Protein AF-A0A4U5MIZ9-F1 (afdb_monomer)

Organism: Steinernema carpocapsae (NCBI:txid34508)

Sequence (176 aa):
MPDPSFLSVGKETHLDVLKPKPFLSLSKTKNLNFSYFGELSLKVLSKKLKTNPVKDLVLDGNWPDQVQDILIPRLLSGSLSKLRFTSTISINYVEAAFTKWKDTEGVAEFELGGRQSHDFCHYVLECSRRCEIYQYLQDPLQNKDQKEMLFVKGDRKLKCSFFEDPANPRFSLLTL

pLDDT: mean 72.88, std 14.01, range [30.02, 93.62]

Radius of gyration: 17.08 Å; Cα contacts (8 Å, |Δi|>4): 289; chains: 1; bounding box: 32×42×48 Å

Solvent-accessible surface area (backbone atoms only — not comparable to full-atom values): 9649 Å² total; per-residue (Å²): 130,84,65,42,49,65,46,77,42,54,83,86,50,60,68,76,59,65,40,61,67,72,49,57,65,36,62,52,28,29,33,40,36,43,37,50,81,53,74,66,42,56,58,48,50,46,53,38,64,72,78,26,71,41,25,34,42,36,40,30,47,71,52,61,75,74,54,48,80,56,45,49,64,35,46,58,66,32,52,27,41,31,42,34,34,63,29,57,52,60,64,72,52,53,51,52,48,46,64,49,52,79,75,36,84,49,47,35,34,41,36,32,28,34,77,57,23,44,64,53,46,52,52,50,48,57,49,25,76,73,62,77,58,37,54,79,44,77,55,82,64,88,45,100,48,44,48,47,45,34,36,36,46,88,86,26,38,41,41,29,36,25,63,65,54,88,90,62,62,87,64,75,73,76,84,118

Nearest PDB structures (foldseek):
  4jjp-assembly1_A  TM=3.870E-01  e=1.012E-01  Clostridioides difficile 630
  8zfw-assembly1_B  TM=3.620E-01  e=1.946E+00  Narcissus aff. pseudonarcissus MK-2014
  8xdy-assembly1_B  TM=3.607E-01  e=5.896E+00  Lycoris longituba
  8xdy-assembly1_A  TM=3.371E-01  e=5.896E+00  Lycoris longituba

Foldseek 3Di:
DDLDCADEDDPPHPCVCLPLPNVLPSANHQAYEAEDPDPSSLVSLLSNLVRHLHAAYEYEDEDALVNLVRVQVCLQVLSHQYYEYAEDYDLVSVVVSVVSNLVHPHHQEYEYHYASLVVNVVVVVVVCVVPVAWDWDFDCPPDPFKGWIWTDHPNHIYIGIYGDDPVCVVPVPPPD

Mean predicted aligned error: 9.79 Å

Structure (mmCIF, N/CA/C/O backbone):
data_AF-A0A4U5MIZ9-F1
#
_entry.id   AF-A0A4U5MIZ9-F1
#
loop_
_atom_site.group_PDB
_atom_site.id
_atom_site.type_symbol
_atom_site.label_atom_id
_atom_site.label_alt_id
_atom_site.label_comp_id
_atom_site.label_asym_id
_atom_site.label_entity_id
_atom_site.label_seq_id
_atom_site.pdbx_PDB_ins_code
_atom_site.Cartn_x
_atom_site.Cartn_y
_atom_site.Cartn_z
_atom_site.occupancy
_atom_site.B_iso_or_equiv
_atom_site.auth_seq_id
_atom_site.auth_comp_id
_atom_site.auth_asym_id
_atom_site.auth_atom_id
_atom_site.pdbx_PDB_model_num
ATOM 1 N N . MET A 1 1 ? -0.132 22.150 13.856 1.00 61.88 1 MET A N 1
ATOM 2 C CA . MET A 1 1 ? -0.556 21.665 12.526 1.00 61.88 1 MET A CA 1
ATOM 3 C C . MET A 1 1 ? -1.956 21.089 12.684 1.00 61.88 1 MET A C 1
ATOM 5 O O . MET A 1 1 ? -2.137 20.334 13.636 1.00 61.88 1 MET A O 1
ATOM 9 N N . PRO A 1 2 ? -2.950 21.496 11.876 1.00 78.50 2 PRO A N 1
ATOM 10 C CA . PRO A 1 2 ? -4.276 20.873 11.909 1.00 78.50 2 PRO A CA 1
ATOM 11 C C . PRO A 1 2 ? -4.153 19.375 11.595 1.00 78.50 2 PRO A C 1
ATOM 13 O O . PRO A 1 2 ? -3.285 19.009 10.810 1.00 78.50 2 PRO A O 1
ATOM 16 N N . ASP A 1 3 ? -4.980 18.532 12.222 1.00 85.81 3 ASP A N 1
ATOM 17 C CA . ASP A 1 3 ? -5.003 17.073 12.024 1.00 85.81 3 ASP A CA 1
ATOM 18 C C . ASP A 1 3 ? -5.873 16.725 10.802 1.00 85.81 3 ASP A C 1
ATOM 20 O O . ASP A 1 3 ? -7.106 16.773 10.909 1.00 85.81 3 ASP A O 1
ATOM 24 N N . PRO A 1 4 ? -5.274 16.458 9.624 1.00 88.88 4 PRO A N 1
ATOM 25 C CA . PRO A 1 4 ? -6.013 16.402 8.379 1.00 88.88 4 PRO A CA 1
ATOM 26 C C . PRO A 1 4 ? -6.478 14.974 8.073 1.00 88.88 4 PRO A C 1
ATOM 28 O O . PRO A 1 4 ? -5.810 13.989 8.399 1.00 88.88 4 PRO A O 1
ATOM 31 N N . SER A 1 5 ? -7.612 14.860 7.379 1.00 90.81 5 SER A N 1
ATOM 32 C CA . SER A 1 5 ? -8.110 13.579 6.861 1.00 90.81 5 SER A CA 1
ATOM 33 C C . SER A 1 5 ? -7.281 13.051 5.687 1.00 90.81 5 SER A C 1
ATOM 35 O O . SER A 1 5 ? -7.140 11.835 5.546 1.00 90.81 5 SER A O 1
ATOM 37 N N . PHE A 1 6 ? -6.711 13.959 4.889 1.00 91.75 6 PHE A N 1
ATOM 38 C CA . PHE A 1 6 ? -5.790 13.684 3.790 1.00 91.75 6 PHE A CA 1
ATOM 39 C C . PHE A 1 6 ? -4.417 14.290 4.081 1.00 91.75 6 PHE A C 1
ATOM 41 O O . PHE A 1 6 ? -4.315 15.466 4.429 1.00 91.75 6 PHE A O 1
ATOM 48 N N . LEU A 1 7 ? -3.363 13.500 3.908 1.00 90.31 7 LEU A N 1
ATOM 49 C CA . LEU A 1 7 ? -1.987 13.939 4.085 1.00 90.31 7 LEU A CA 1
ATOM 50 C C . LEU A 1 7 ? -1.131 13.431 2.930 1.00 90.31 7 LEU A C 1
ATOM 52 O O . LEU A 1 7 ? -1.131 12.240 2.637 1.00 90.31 7 LEU A O 1
ATOM 56 N N . SER A 1 8 ? -0.373 14.332 2.313 1.00 89.50 8 SER A N 1
ATOM 57 C CA . SER A 1 8 ? 0.621 13.990 1.300 1.00 89.50 8 SER A CA 1
ATOM 58 C C . SER A 1 8 ? 1.998 14.415 1.786 1.00 89.50 8 SER A C 1
ATOM 60 O O . SER A 1 8 ? 2.189 15.571 2.162 1.00 89.50 8 SER A O 1
ATOM 62 N N . VAL A 1 9 ? 2.941 13.478 1.796 1.00 87.31 9 VAL A N 1
ATOM 63 C CA . VAL A 1 9 ? 4.341 13.699 2.156 1.00 87.31 9 VAL A CA 1
ATOM 64 C C . VAL A 1 9 ? 5.192 13.309 0.955 1.00 87.31 9 VAL A C 1
ATOM 66 O O . VAL A 1 9 ? 5.579 12.152 0.801 1.00 87.31 9 VAL A O 1
ATOM 69 N N . GLY A 1 10 ? 5.432 14.283 0.080 1.00 81.88 10 GLY A N 1
ATOM 70 C CA . GLY A 1 10 ? 6.305 14.135 -1.083 1.00 81.88 10 GLY A CA 1
ATOM 71 C C . GLY A 1 10 ? 7.791 14.261 -0.736 1.00 81.88 10 GLY A C 1
ATOM 72 O O . GLY A 1 10 ? 8.140 14.650 0.380 1.00 81.88 10 GLY A O 1
ATOM 73 N N . LYS A 1 11 ? 8.670 14.015 -1.715 1.00 69.75 11 LYS A N 1
ATOM 74 C CA . LYS A 1 11 ? 10.132 14.205 -1.580 1.00 69.75 11 LYS A CA 1
ATOM 75 C C . LYS A 1 11 ? 10.543 15.626 -1.181 1.00 69.75 11 LYS A C 1
ATOM 77 O O . LYS A 1 11 ? 11.506 15.792 -0.445 1.00 69.75 11 LYS A O 1
ATOM 82 N N . GLU A 1 12 ? 9.778 16.622 -1.619 1.00 68.62 12 GLU A N 1
ATOM 83 C CA . GLU A 1 12 ? 9.981 18.042 -1.292 1.00 68.62 12 GLU A CA 1
ATOM 84 C C . GLU A 1 12 ? 9.585 18.382 0.160 1.00 68.62 12 GLU A C 1
ATOM 86 O O . GLU A 1 12 ? 9.760 19.509 0.622 1.00 68.62 12 GLU A O 1
ATOM 91 N N . THR A 1 13 ? 8.996 17.433 0.900 1.00 71.50 13 THR A N 1
ATOM 92 C CA . THR A 1 13 ? 8.529 17.691 2.263 1.00 71.50 13 THR A CA 1
ATOM 93 C C . THR A 1 13 ? 9.716 17.823 3.205 1.00 71.50 13 THR A C 1
ATOM 95 O O . THR A 1 13 ? 10.500 16.889 3.370 1.00 71.50 13 THR A O 1
ATOM 98 N N . HIS A 1 14 ? 9.810 18.961 3.892 1.00 68.25 14 HIS A N 1
ATOM 99 C CA . HIS A 1 14 ? 10.833 19.177 4.910 1.00 68.25 14 HIS A CA 1
ATOM 100 C C . HIS A 1 14 ? 10.845 18.045 5.953 1.00 68.25 14 HIS A C 1
ATOM 102 O O . HIS A 1 14 ? 9.810 17.697 6.529 1.00 68.25 14 HIS A O 1
ATOM 108 N N . LEU A 1 15 ? 12.045 17.528 6.254 1.00 66.56 15 LEU A N 1
ATOM 109 C CA . LEU A 1 15 ? 12.291 16.456 7.233 1.00 66.56 15 LEU A CA 1
ATOM 110 C C . LEU A 1 15 ? 11.693 16.742 8.623 1.00 66.56 15 LEU A C 1
ATOM 112 O O . LEU A 1 15 ? 11.411 15.818 9.386 1.00 66.56 15 LEU A O 1
ATOM 116 N N . ASP A 1 16 ? 11.450 18.010 8.953 1.00 67.06 16 ASP A N 1
ATOM 117 C CA . ASP A 1 16 ? 10.786 18.420 10.190 1.00 67.06 16 ASP A CA 1
ATOM 118 C C . ASP A 1 16 ? 9.353 17.891 10.324 1.00 67.06 16 ASP A C 1
ATOM 120 O O . ASP A 1 16 ? 8.920 17.587 11.437 1.00 67.06 16 ASP A O 1
ATOM 124 N N . VAL A 1 17 ? 8.639 17.700 9.211 1.00 67.31 17 VAL A N 1
ATOM 125 C CA . VAL A 1 17 ? 7.302 17.081 9.190 1.00 67.31 17 VAL A CA 1
ATOM 126 C C . VAL A 1 17 ? 7.386 15.591 9.519 1.00 67.31 17 VAL A C 1
ATOM 128 O O . VAL A 1 17 ? 6.465 15.034 10.106 1.00 67.31 17 VAL A O 1
ATOM 131 N N . LEU A 1 18 ? 8.514 14.955 9.196 1.00 68.75 18 LEU A N 1
ATOM 132 C CA . LEU A 1 18 ? 8.785 13.535 9.424 1.00 68.75 18 LEU A CA 1
ATOM 133 C C . LEU A 1 18 ? 9.321 13.239 10.824 1.00 68.75 18 LEU A C 1
ATOM 135 O O . LEU A 1 18 ? 9.460 12.067 11.196 1.00 68.75 18 LEU A O 1
ATOM 139 N N . LYS A 1 19 ? 9.592 14.276 11.633 1.00 71.94 19 LYS A N 1
ATOM 140 C CA . LYS A 1 19 ? 9.876 14.091 13.056 1.00 71.94 19 LYS A CA 1
ATOM 141 C C . LYS A 1 19 ? 8.730 13.255 13.650 1.00 71.94 19 LYS A C 1
ATOM 143 O O . LYS A 1 19 ? 7.566 13.644 13.539 1.00 71.94 19 LYS A O 1
ATOM 148 N N . PRO A 1 20 ? 9.016 12.103 14.290 1.00 66.31 20 PRO A N 1
ATOM 149 C CA . PRO A 1 20 ? 7.979 11.125 14.610 1.00 66.31 20 PRO A CA 1
ATOM 150 C C . PRO A 1 20 ? 6.843 11.679 15.472 1.00 66.31 20 PRO A C 1
ATOM 152 O O . PRO A 1 20 ? 5.706 11.266 15.314 1.00 66.31 20 PRO A O 1
ATOM 155 N N . LYS A 1 21 ? 7.127 12.615 16.384 1.00 73.56 21 LYS A N 1
ATOM 156 C CA . LYS A 1 21 ? 6.115 13.152 17.303 1.00 73.56 21 LYS A CA 1
ATOM 157 C C . LYS A 1 21 ? 4.992 13.908 16.554 1.00 73.56 21 LYS A C 1
ATOM 159 O O . LYS A 1 21 ? 3.856 13.452 16.656 1.00 73.56 21 LYS A O 1
ATOM 164 N N . PRO A 1 22 ? 5.273 14.970 15.767 1.00 79.31 22 PRO A N 1
ATOM 165 C CA . PRO A 1 22 ? 4.247 15.664 14.980 1.00 79.31 22 PRO A CA 1
ATOM 166 C C . PRO A 1 22 ? 3.475 14.773 13.999 1.00 79.31 22 PRO A C 1
ATOM 168 O O . PRO A 1 22 ? 2.254 14.865 13.911 1.00 79.31 22 PRO A O 1
ATOM 171 N N . PHE A 1 23 ? 4.164 13.892 13.270 1.00 83.31 23 PHE A N 1
ATOM 172 C CA . PHE A 1 23 ? 3.527 13.067 12.239 1.00 83.31 23 PHE A CA 1
ATOM 173 C C . PHE A 1 23 ? 2.608 11.984 12.819 1.00 83.31 23 PHE A C 1
ATOM 175 O O . PHE A 1 23 ? 1.509 11.727 12.310 1.00 83.31 23 PHE A O 1
ATOM 182 N N . LEU A 1 24 ? 3.055 11.332 13.898 1.00 85.69 24 LEU A N 1
ATOM 183 C CA . LEU A 1 24 ? 2.300 10.253 14.531 1.00 85.69 24 LEU A CA 1
ATOM 184 C C . LEU A 1 24 ? 1.080 10.779 15.290 1.00 85.69 24 LEU A C 1
ATOM 186 O O . LEU A 1 24 ? 0.098 10.046 15.374 1.00 85.69 24 LEU A O 1
ATOM 190 N N . SER A 1 25 ? 1.099 12.040 15.745 1.00 86.88 25 SER A N 1
ATOM 191 C CA . SER A 1 25 ? -0.050 12.679 16.401 1.00 86.88 25 SER A CA 1
ATOM 192 C C . SER A 1 25 ? -1.222 13.014 15.472 1.00 86.88 25 SER A C 1
ATOM 194 O O . SER A 1 25 ? -2.287 13.365 15.970 1.00 86.88 25 SER A O 1
ATOM 196 N N . LEU A 1 26 ? -1.059 12.915 14.145 1.00 87.88 26 LEU A N 1
ATOM 197 C CA . LEU A 1 26 ? -2.145 13.176 13.189 1.00 87.88 26 LEU A CA 1
ATOM 198 C C . LEU A 1 26 ? -3.120 11.981 13.147 1.00 87.88 26 LEU A C 1
ATOM 200 O O . LEU A 1 26 ? -2.995 11.081 12.313 1.00 87.88 26 LEU A O 1
ATOM 204 N N . SER A 1 27 ? -4.038 11.934 14.106 1.00 89.12 27 SER A N 1
ATOM 205 C CA . SER A 1 27 ? -4.951 10.815 14.362 1.00 89.12 27 SER A CA 1
ATOM 206 C C . SER A 1 27 ? -6.078 10.653 13.343 1.00 89.12 27 SER A C 1
ATOM 208 O O . SER A 1 27 ? -6.634 9.564 13.189 1.00 89.12 27 SER A O 1
ATOM 210 N N . LYS A 1 28 ? -6.417 11.723 12.620 1.00 90.19 28 LYS A N 1
ATOM 211 C CA . LYS A 1 28 ? -7.549 11.753 11.686 1.00 90.19 28 LYS A CA 1
ATOM 212 C C . LYS A 1 28 ? -7.171 11.371 10.260 1.00 90.19 28 LYS A C 1
ATOM 214 O O . LYS A 1 28 ? -8.067 11.249 9.424 1.00 90.19 28 LYS A O 1
ATOM 219 N N . THR A 1 29 ? -5.885 11.170 9.974 1.00 91.81 29 THR A N 1
ATOM 220 C CA . THR A 1 29 ? -5.398 10.842 8.630 1.00 91.81 29 THR A CA 1
ATOM 221 C C . THR A 1 29 ? -5.903 9.472 8.183 1.00 91.81 29 THR A C 1
ATOM 223 O O . THR A 1 29 ? -5.410 8.442 8.639 1.00 91.81 29 THR A O 1
ATOM 226 N N . LYS A 1 30 ? -6.870 9.473 7.262 1.00 93.00 30 LYS A N 1
ATOM 227 C CA . LYS A 1 30 ? -7.407 8.271 6.607 1.00 93.00 30 LYS A CA 1
ATOM 228 C C . LYS A 1 30 ? -6.746 8.026 5.256 1.00 93.00 30 LYS A C 1
ATOM 230 O O . LYS A 1 30 ? -6.551 6.873 4.893 1.00 93.00 30 LYS A O 1
ATOM 235 N N . ASN A 1 31 ? -6.371 9.101 4.567 1.00 93.62 31 ASN A N 1
ATOM 236 C CA . ASN A 1 31 ? -5.782 9.052 3.237 1.00 93.62 31 ASN A CA 1
ATOM 237 C C . ASN A 1 31 ? -4.349 9.571 3.329 1.00 93.62 31 ASN A C 1
ATOM 239 O O . ASN A 1 31 ? -4.131 10.732 3.682 1.00 93.62 31 ASN A O 1
ATOM 243 N N . LEU A 1 32 ? -3.380 8.707 3.054 1.00 93.00 32 LEU A N 1
ATOM 244 C CA . LEU A 1 32 ? -1.961 9.007 3.176 1.00 93.00 32 LEU A CA 1
ATOM 245 C C . LEU A 1 32 ? -1.264 8.757 1.842 1.00 93.00 32 LEU A C 1
ATOM 247 O O . LEU A 1 32 ? -1.221 7.626 1.376 1.00 93.00 32 LEU A O 1
ATOM 251 N N . ASN A 1 33 ? -0.669 9.796 1.267 1.00 91.88 33 ASN A N 1
ATOM 252 C CA . ASN A 1 33 ? 0.346 9.660 0.231 1.00 91.88 33 ASN A CA 1
ATOM 253 C C . ASN A 1 33 ? 1.727 9.853 0.860 1.00 91.88 33 ASN A C 1
ATOM 255 O O . ASN A 1 33 ? 1.956 10.841 1.562 1.00 91.88 33 ASN A O 1
ATOM 259 N N . PHE A 1 34 ? 2.626 8.898 0.656 1.00 90.94 34 PHE A N 1
ATOM 260 C CA . PHE A 1 34 ? 3.918 8.869 1.320 1.00 90.94 34 PHE A CA 1
ATOM 261 C C . PHE A 1 34 ? 5.020 8.448 0.349 1.00 90.94 34 PHE A C 1
ATOM 263 O O . PHE A 1 34 ? 5.073 7.298 -0.096 1.00 90.94 34 PHE A O 1
ATOM 270 N N . SER A 1 35 ? 5.916 9.384 0.034 1.00 89.44 35 SER A N 1
ATOM 271 C CA . SER A 1 35 ? 7.074 9.111 -0.811 1.00 89.44 35 SER A CA 1
ATOM 272 C C . SER A 1 35 ? 8.217 8.466 -0.021 1.00 89.44 35 SER A C 1
ATOM 274 O O . SER A 1 35 ? 8.424 8.759 1.157 1.00 89.44 35 SER A O 1
ATOM 276 N N . TYR A 1 36 ? 9.008 7.622 -0.682 1.00 86.81 36 TYR A N 1
ATOM 277 C CA . TYR A 1 36 ? 10.245 7.085 -0.121 1.00 86.81 36 TYR A CA 1
ATOM 278 C C . TYR A 1 36 ? 11.400 8.091 -0.235 1.00 86.81 36 TYR A C 1
ATOM 280 O O . TYR A 1 36 ? 11.737 8.552 -1.328 1.00 86.81 36 TYR A O 1
ATOM 288 N N . PHE A 1 37 ? 12.044 8.386 0.895 1.00 84.56 37 PHE A N 1
ATOM 289 C CA . PHE A 1 37 ? 13.226 9.256 1.006 1.00 84.56 37 PHE A CA 1
ATOM 290 C C . PHE A 1 37 ? 14.356 8.606 1.836 1.00 84.56 37 PHE A C 1
ATOM 292 O O . PHE A 1 37 ? 15.233 9.296 2.347 1.00 84.56 37 PHE A O 1
ATOM 299 N N . GLY A 1 38 ? 14.344 7.274 1.991 1.00 84.56 38 GLY A N 1
ATOM 300 C CA . GLY A 1 38 ? 15.351 6.507 2.743 1.00 84.56 38 GLY A CA 1
ATOM 301 C C . GLY A 1 38 ? 14.779 5.741 3.940 1.00 84.56 38 GLY A C 1
ATOM 302 O O . GLY A 1 38 ? 13.571 5.755 4.182 1.00 84.56 38 GLY A O 1
ATOM 303 N N . GLU A 1 39 ? 15.643 5.091 4.725 1.00 85.19 39 GLU A N 1
ATOM 304 C CA . GLU A 1 39 ? 15.247 4.163 5.803 1.00 85.19 39 GLU A CA 1
ATOM 305 C C . GLU A 1 39 ? 14.315 4.775 6.861 1.00 85.19 39 GLU A C 1
ATOM 307 O O . GLU A 1 39 ? 13.451 4.092 7.420 1.00 85.19 39 GLU A O 1
ATOM 312 N N . LEU A 1 40 ? 14.432 6.083 7.119 1.00 84.69 40 LEU A N 1
ATOM 313 C CA . LEU A 1 40 ? 13.540 6.783 8.044 1.00 84.69 40 LEU A CA 1
ATOM 314 C C . LEU A 1 40 ? 12.068 6.662 7.612 1.00 84.69 40 LEU A C 1
ATOM 316 O O . LEU A 1 40 ? 11.197 6.516 8.472 1.00 84.69 40 LEU A O 1
ATOM 320 N N . SER A 1 41 ? 11.799 6.654 6.302 1.00 87.44 41 SER A N 1
ATOM 321 C CA . SER A 1 41 ? 10.455 6.491 5.731 1.00 87.44 41 SER A CA 1
ATOM 322 C C . SER A 1 41 ? 9.822 5.177 6.183 1.00 87.44 41 SER A C 1
ATOM 324 O O . SER A 1 41 ? 8.680 5.179 6.631 1.00 87.44 41 SER A O 1
ATOM 326 N N . LEU A 1 42 ? 10.573 4.068 6.157 1.00 89.19 42 LEU A N 1
ATOM 327 C CA . LEU A 1 42 ? 10.092 2.751 6.597 1.00 89.19 42 LEU A CA 1
ATOM 328 C C . LEU A 1 42 ? 9.680 2.790 8.071 1.00 89.19 42 LEU A C 1
ATOM 330 O O . LEU A 1 42 ? 8.583 2.371 8.444 1.00 89.19 42 LEU A O 1
ATOM 334 N N . LYS A 1 43 ? 10.536 3.361 8.924 1.00 88.50 43 LYS A N 1
ATOM 335 C CA . LYS A 1 43 ? 10.279 3.457 10.367 1.00 88.50 43 LYS A CA 1
ATOM 336 C C . LYS A 1 43 ? 9.065 4.333 10.677 1.00 88.50 43 LYS A C 1
ATOM 338 O O . LYS A 1 43 ? 8.261 3.987 11.546 1.00 88.50 43 LYS A O 1
ATOM 343 N N . VAL A 1 44 ? 8.943 5.471 9.996 1.00 89.62 44 VAL A N 1
ATOM 344 C CA . VAL A 1 44 ? 7.843 6.424 10.181 1.00 89.62 44 VAL A CA 1
ATOM 345 C C . VAL A 1 44 ? 6.530 5.840 9.667 1.00 89.62 44 VAL A C 1
ATOM 347 O O . VAL A 1 44 ? 5.547 5.846 10.410 1.00 89.62 44 VAL A O 1
ATOM 350 N N . LEU A 1 45 ? 6.527 5.261 8.463 1.00 90.81 45 LEU A N 1
ATOM 351 C CA . LEU A 1 45 ? 5.363 4.600 7.876 1.00 90.81 45 LEU A CA 1
ATOM 352 C C . LEU A 1 45 ? 4.888 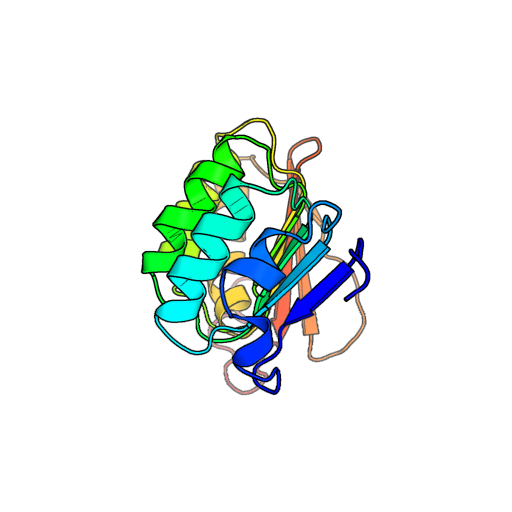3.444 8.757 1.00 90.81 45 LEU A C 1
ATOM 354 O O . LEU A 1 45 ? 3.713 3.395 9.114 1.00 90.81 45 LEU A O 1
ATOM 358 N N . SER A 1 46 ? 5.805 2.569 9.188 1.00 90.44 46 SER A N 1
ATOM 359 C CA . SER A 1 46 ? 5.482 1.446 10.073 1.00 90.44 46 SER A CA 1
ATOM 360 C C . SER A 1 46 ? 4.738 1.923 11.313 1.00 90.44 46 SER A C 1
ATOM 362 O O . SER A 1 46 ? 3.631 1.459 11.581 1.00 90.44 46 SER A O 1
ATOM 364 N N . LYS A 1 47 ? 5.294 2.911 12.030 1.00 90.31 47 LYS A N 1
ATOM 365 C CA . LYS A 1 47 ? 4.660 3.483 13.225 1.00 90.31 47 LYS A CA 1
ATOM 366 C C . LYS A 1 47 ? 3.309 4.116 12.909 1.00 90.31 47 LYS A C 1
ATOM 368 O O . LYS A 1 47 ? 2.349 3.842 13.620 1.00 90.31 47 LYS A O 1
ATOM 373 N N . LYS A 1 48 ? 3.220 4.904 11.835 1.00 90.44 48 LYS A N 1
ATOM 374 C CA . LYS A 1 48 ? 1.992 5.598 11.433 1.00 90.44 48 LYS A CA 1
ATOM 375 C C . LYS A 1 48 ? 0.849 4.627 11.171 1.00 90.44 48 LYS A C 1
ATOM 377 O O . LYS A 1 48 ? -0.245 4.854 11.676 1.00 90.44 48 LYS A O 1
ATOM 382 N N . LEU A 1 49 ? 1.123 3.537 10.456 1.00 89.19 49 LEU A N 1
ATOM 383 C CA . LEU A 1 49 ? 0.144 2.491 10.163 1.00 89.19 49 LEU A CA 1
ATOM 384 C C . LEU A 1 49 ? -0.189 1.620 11.385 1.00 89.19 49 LEU A C 1
ATOM 386 O O . LEU A 1 49 ? -1.188 0.912 11.361 1.00 89.19 49 LEU A O 1
ATOM 390 N N . LYS A 1 50 ? 0.630 1.617 12.452 1.00 86.06 50 LYS A N 1
ATOM 391 C CA . LYS A 1 50 ? 0.256 0.962 13.724 1.00 86.06 50 LYS A CA 1
ATOM 392 C C . LYS A 1 50 ? -0.676 1.816 14.572 1.00 86.06 50 LYS A C 1
ATOM 394 O O . LYS A 1 50 ? -1.485 1.255 15.298 1.00 86.06 50 LYS A O 1
ATOM 399 N N . THR A 1 51 ? -0.519 3.136 14.534 1.00 82.75 51 THR A N 1
ATOM 400 C CA . THR A 1 51 ? -1.205 4.039 15.467 1.00 82.75 51 THR A CA 1
ATOM 401 C C . THR A 1 51 ? -2.444 4.702 14.883 1.00 82.75 51 THR A C 1
ATOM 403 O O . THR A 1 51 ? -3.261 5.183 15.657 1.00 82.75 51 THR A O 1
ATOM 406 N N . ASN A 1 52 ? -2.584 4.765 13.554 1.00 82.25 52 ASN A N 1
ATOM 407 C CA . ASN A 1 52 ? -3.653 5.517 12.897 1.00 82.25 52 ASN A CA 1
ATOM 408 C C . ASN A 1 52 ? -4.464 4.653 11.924 1.00 82.25 52 ASN A C 1
ATOM 410 O O . ASN A 1 52 ? -3.884 3.797 11.253 1.00 82.25 52 ASN A O 1
ATOM 414 N N . PRO A 1 53 ? -5.781 4.910 11.792 1.00 81.06 53 PRO A N 1
ATOM 415 C CA . PRO A 1 53 ? -6.674 4.172 10.905 1.00 81.06 53 PRO A CA 1
ATOM 416 C C . PRO A 1 53 ? -6.545 4.673 9.458 1.00 81.06 53 PRO A C 1
ATOM 418 O O . PRO A 1 53 ? -7.526 5.107 8.850 1.00 81.06 53 PRO A O 1
ATOM 421 N N . VAL A 1 54 ? -5.324 4.659 8.918 1.00 90.94 54 VAL A N 1
ATOM 422 C CA . VAL A 1 54 ? -5.102 4.913 7.492 1.00 90.94 54 VAL A CA 1
ATOM 423 C C . VAL A 1 54 ? -5.843 3.827 6.721 1.00 90.94 54 VAL A C 1
ATOM 425 O O . VAL A 1 54 ? -5.608 2.647 6.959 1.00 90.94 54 VAL A O 1
ATOM 428 N N . LYS A 1 55 ? -6.744 4.239 5.831 1.00 90.56 55 LYS A N 1
ATOM 429 C CA . LYS A 1 55 ? -7.534 3.358 4.968 1.00 90.56 55 LYS A CA 1
ATOM 430 C C . LYS A 1 55 ? -7.007 3.350 3.543 1.00 90.56 55 LYS A C 1
ATOM 432 O O . LYS A 1 55 ? -6.937 2.281 2.942 1.00 90.56 55 LYS A O 1
ATOM 437 N N . ASP A 1 56 ? -6.592 4.516 3.055 1.00 91.50 56 ASP A N 1
ATOM 438 C CA . ASP A 1 56 ? -6.116 4.698 1.691 1.00 91.50 56 ASP A CA 1
ATOM 439 C C . ASP A 1 56 ? -4.643 5.092 1.744 1.00 91.50 56 ASP A C 1
ATOM 441 O O . ASP A 1 56 ? -4.294 6.177 2.216 1.00 91.50 56 ASP A O 1
ATOM 445 N N . LEU A 1 57 ? -3.774 4.196 1.286 1.00 91.56 57 LEU A N 1
ATOM 446 C CA . LEU A 1 57 ? -2.333 4.398 1.273 1.00 91.56 57 LEU A CA 1
ATOM 447 C C . LEU A 1 57 ? -1.821 4.459 -0.163 1.00 91.56 57 LEU A C 1
ATOM 449 O O . LEU A 1 57 ? -1.990 3.520 -0.936 1.00 91.56 57 LEU A O 1
ATOM 453 N N . VAL A 1 58 ? -1.154 5.555 -0.500 1.00 90.38 58 VAL A N 1
ATOM 454 C CA . VAL A 1 58 ? -0.399 5.716 -1.739 1.00 90.38 58 VAL A CA 1
ATOM 455 C C . VAL A 1 58 ? 1.080 5.747 -1.385 1.00 90.38 58 VAL A C 1
ATOM 457 O O . VAL A 1 58 ? 1.505 6.545 -0.549 1.00 90.38 58 VAL A O 1
ATOM 460 N N . LEU A 1 59 ? 1.852 4.865 -2.007 1.00 88.69 59 LEU A N 1
ATOM 461 C CA . LEU A 1 59 ? 3.295 4.798 -1.863 1.00 88.69 59 LEU A CA 1
ATOM 462 C C . LEU A 1 59 ? 3.960 5.255 -3.149 1.00 88.69 59 LEU A C 1
ATOM 464 O O . LEU A 1 59 ? 3.802 4.642 -4.206 1.00 88.69 59 LEU A O 1
ATOM 468 N N . ASP A 1 60 ? 4.705 6.346 -3.014 1.00 85.00 60 ASP A N 1
ATOM 469 C CA . ASP A 1 60 ? 5.389 7.002 -4.115 1.00 85.00 60 ASP A CA 1
ATOM 470 C C . ASP A 1 60 ? 6.912 6.854 -4.017 1.00 85.00 60 ASP A C 1
ATOM 472 O O . ASP A 1 60 ? 7.492 6.783 -2.931 1.00 85.00 60 ASP A O 1
ATOM 476 N N . GLY A 1 61 ? 7.584 6.809 -5.162 1.00 79.12 61 GLY A N 1
ATOM 477 C CA . GLY A 1 61 ? 9.021 6.570 -5.244 1.00 79.12 61 GLY A CA 1
ATOM 478 C C . GLY A 1 61 ? 9.440 5.110 -5.025 1.00 79.12 61 GLY A C 1
ATOM 479 O O . GLY A 1 61 ? 8.637 4.219 -4.757 1.00 79.12 61 GLY A O 1
ATOM 480 N N . ASN A 1 62 ? 10.740 4.864 -5.191 1.00 81.50 62 ASN A N 1
ATOM 481 C CA . ASN A 1 62 ? 11.301 3.514 -5.257 1.00 81.50 62 ASN A CA 1
ATOM 482 C C . ASN A 1 62 ? 11.450 2.917 -3.852 1.00 81.50 62 ASN A C 1
ATOM 484 O O . ASN A 1 62 ? 12.527 2.979 -3.256 1.00 81.50 62 ASN A O 1
ATOM 488 N N . TRP A 1 63 ? 10.356 2.383 -3.311 1.00 84.31 63 TRP A N 1
ATOM 489 C CA . TRP A 1 63 ? 10.363 1.687 -2.029 1.00 84.31 63 TRP A CA 1
ATOM 490 C C . TRP A 1 63 ? 11.174 0.388 -2.123 1.00 84.31 63 TRP A C 1
ATOM 492 O O . TRP A 1 63 ? 11.023 -0.353 -3.096 1.00 84.31 63 TRP A O 1
ATOM 502 N N . PRO A 1 64 ? 12.019 0.087 -1.126 1.00 84.94 64 PRO A N 1
ATOM 503 C CA . PRO A 1 64 ? 12.764 -1.159 -1.103 1.00 84.94 64 PRO A CA 1
ATOM 504 C C . PRO A 1 64 ? 11.882 -2.307 -0.593 1.00 84.94 64 PRO A C 1
ATOM 506 O O . PRO A 1 64 ? 10.878 -2.079 0.088 1.00 84.94 64 PRO A O 1
ATOM 509 N N . ASP A 1 65 ? 12.300 -3.546 -0.853 1.00 80.69 65 ASP A N 1
ATOM 510 C CA . ASP A 1 65 ? 11.531 -4.760 -0.540 1.00 80.69 65 ASP A CA 1
ATOM 511 C C . ASP A 1 65 ? 11.132 -4.869 0.941 1.00 80.69 65 ASP A C 1
ATOM 513 O O . ASP A 1 65 ? 10.074 -5.415 1.246 1.00 80.69 65 ASP A O 1
ATOM 517 N N . GLN A 1 66 ? 11.895 -4.278 1.876 1.00 86.00 66 GLN A N 1
ATOM 518 C CA . GLN A 1 66 ? 11.549 -4.290 3.308 1.00 86.00 66 GLN A CA 1
ATOM 519 C C . GLN A 1 66 ? 10.212 -3.602 3.629 1.00 86.00 66 GLN A C 1
ATOM 521 O O . GLN A 1 66 ? 9.653 -3.807 4.708 1.00 86.00 66 GLN A O 1
ATOM 526 N N . VAL A 1 67 ? 9.659 -2.790 2.719 1.00 85.31 67 VAL A N 1
ATOM 527 C CA 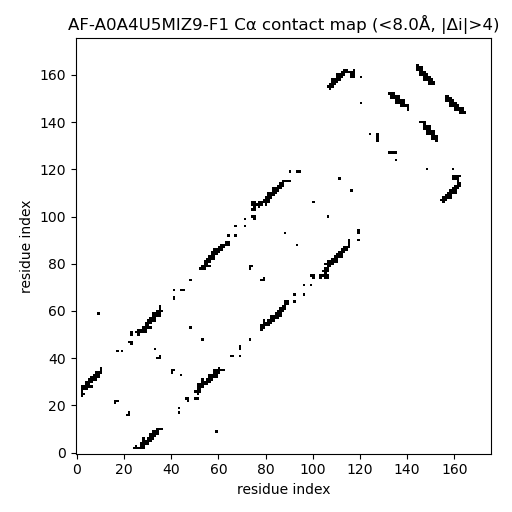. VAL A 1 67 ? 8.318 -2.214 2.898 1.00 85.31 67 VAL A CA 1
ATOM 528 C C . VAL A 1 67 ? 7.242 -3.304 3.036 1.00 85.31 67 VAL A C 1
ATOM 530 O O . VAL A 1 67 ? 6.198 -3.078 3.650 1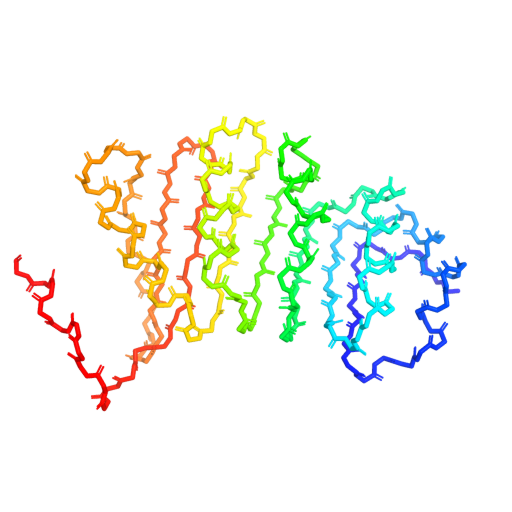.00 85.31 67 VAL A O 1
ATOM 533 N N .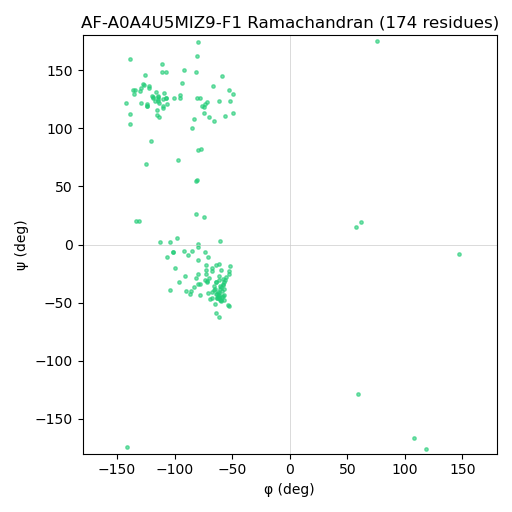 GLN A 1 68 ? 7.512 -4.519 2.550 1.00 78.81 68 GLN A N 1
ATOM 534 C CA . GLN A 1 68 ? 6.592 -5.648 2.629 1.00 78.81 68 GLN A CA 1
ATOM 535 C C . GLN A 1 68 ? 6.223 -6.051 4.053 1.00 78.81 68 GLN A C 1
ATOM 537 O O . GLN A 1 68 ? 5.052 -6.316 4.333 1.00 78.81 68 GLN A O 1
ATOM 542 N N . ASP A 1 69 ? 7.191 -5.992 4.967 1.00 83.94 69 ASP A N 1
ATOM 543 C CA . ASP A 1 69 ? 7.011 -6.364 6.371 1.00 83.94 69 ASP A CA 1
ATOM 544 C C . ASP A 1 69 ? 6.069 -5.389 7.092 1.00 83.94 69 ASP A C 1
ATOM 546 O O . ASP A 1 69 ? 5.474 -5.701 8.125 1.00 83.94 69 ASP A O 1
ATOM 550 N N . ILE A 1 70 ? 5.912 -4.187 6.530 1.00 87.31 70 ILE A N 1
ATOM 551 C CA . ILE A 1 70 ? 5.002 -3.154 7.016 1.00 87.31 70 ILE A CA 1
ATOM 552 C C . ILE A 1 70 ? 3.598 -3.352 6.432 1.00 87.31 70 ILE A C 1
ATOM 554 O O . ILE A 1 70 ? 2.609 -3.194 7.149 1.00 87.31 70 ILE A O 1
ATOM 558 N N . LEU A 1 71 ? 3.508 -3.669 5.138 1.00 82.94 71 LEU A N 1
ATOM 559 C CA . LEU A 1 71 ? 2.257 -3.627 4.378 1.00 82.94 71 LEU A CA 1
ATOM 560 C C . LEU A 1 71 ? 1.477 -4.937 4.409 1.00 82.94 71 LEU A C 1
ATOM 562 O O . LEU A 1 71 ? 0.257 -4.889 4.557 1.00 82.94 71 LEU A O 1
ATOM 566 N N . ILE A 1 72 ? 2.146 -6.094 4.322 1.00 78.69 72 ILE A N 1
ATOM 567 C CA . ILE A 1 72 ? 1.470 -7.400 4.314 1.00 78.69 72 ILE A CA 1
ATOM 568 C C . ILE A 1 72 ? 0.546 -7.532 5.532 1.00 78.69 72 ILE A C 1
ATOM 570 O O . ILE A 1 72 ? -0.646 -7.742 5.319 1.00 78.69 72 ILE A O 1
ATOM 574 N N . PRO A 1 73 ? 0.990 -7.299 6.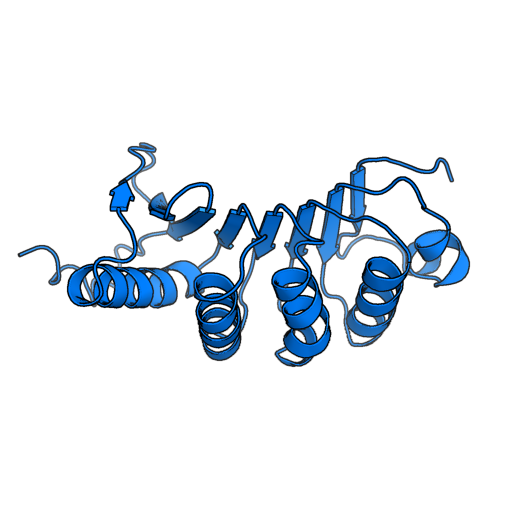786 1.00 81.75 73 PRO A N 1
ATOM 575 C CA . PRO A 1 73 ? 0.102 -7.414 7.945 1.00 81.75 73 PRO A CA 1
ATOM 576 C C . PRO A 1 73 ? -1.129 -6.499 7.882 1.00 81.75 73 PRO A C 1
ATOM 578 O O . PRO A 1 73 ? -2.174 -6.838 8.429 1.00 81.75 73 PRO A O 1
ATOM 581 N N . ARG A 1 74 ? -1.017 -5.338 7.222 1.00 81.75 74 ARG A N 1
ATOM 582 C CA . ARG A 1 74 ? -2.103 -4.352 7.092 1.00 81.75 74 ARG A CA 1
ATOM 583 C C . ARG A 1 74 ? -3.132 -4.743 6.050 1.00 81.75 74 ARG A C 1
ATOM 585 O O . ARG A 1 74 ? -4.315 -4.459 6.249 1.00 81.75 74 ARG A O 1
ATOM 592 N N . LEU A 1 75 ? -2.670 -5.403 4.991 1.00 76.19 75 LEU A N 1
ATOM 593 C CA . LEU A 1 75 ? -3.523 -6.055 4.010 1.00 76.19 75 LEU A CA 1
ATOM 594 C C . LEU A 1 75 ? -4.282 -7.206 4.681 1.00 76.19 75 LEU A C 1
ATOM 596 O O . LEU A 1 75 ? -5.505 -7.214 4.663 1.00 76.19 75 LEU A O 1
ATOM 600 N N . LEU A 1 76 ? -3.593 -8.113 5.386 1.00 75.50 76 LEU A N 1
ATOM 601 C CA . LEU A 1 76 ? -4.272 -9.265 6.002 1.00 75.50 76 LEU A CA 1
ATOM 602 C C . LEU A 1 76 ? -5.284 -8.865 7.078 1.00 75.50 76 LEU A C 1
ATOM 604 O O . LEU A 1 76 ? -6.284 -9.547 7.259 1.00 75.50 76 LEU A O 1
ATOM 608 N N . SER A 1 77 ? -5.031 -7.772 7.803 1.00 78.06 77 SER A N 1
ATOM 609 C CA . SER A 1 77 ? -5.936 -7.313 8.856 1.00 78.06 77 SER A CA 1
ATOM 610 C C . SER A 1 77 ? -7.159 -6.543 8.338 1.00 78.06 77 SER A C 1
ATOM 612 O O . SER A 1 77 ? -7.921 -6.043 9.160 1.00 78.06 77 SER A O 1
ATOM 614 N N . GLY A 1 78 ? -7.290 -6.318 7.022 1.00 75.94 78 GLY A N 1
ATOM 615 C CA . GLY A 1 78 ? -8.345 -5.472 6.442 1.00 75.94 78 GLY A CA 1
ATOM 616 C C . GLY A 1 78 ? -8.294 -4.007 6.898 1.00 75.94 78 GLY A C 1
ATOM 617 O O . GLY A 1 78 ? -9.289 -3.290 6.826 1.00 75.94 78 GLY A O 1
ATOM 618 N N . SER A 1 79 ? -7.146 -3.551 7.417 1.00 80.81 79 SER A N 1
ATOM 619 C CA . SER A 1 79 ? -7.004 -2.170 7.912 1.00 80.81 79 SER A CA 1
ATOM 620 C C . SER A 1 79 ? -6.937 -1.151 6.776 1.00 80.81 79 SER A C 1
ATOM 622 O O . SER A 1 79 ? -7.402 -0.023 6.933 1.00 80.81 79 SER A O 1
ATOM 624 N N . LEU A 1 80 ? -6.390 -1.573 5.633 1.00 83.62 80 LEU A N 1
ATOM 625 C CA . LEU A 1 80 ? -6.338 -0.795 4.406 1.00 83.62 80 LEU A CA 1
ATOM 626 C C . LEU A 1 80 ? -7.513 -1.180 3.509 1.00 83.62 80 LEU A C 1
ATOM 628 O O . LEU A 1 80 ? -7.691 -2.347 3.163 1.00 83.62 80 LEU A O 1
ATOM 632 N N . SER A 1 81 ? -8.281 -0.177 3.101 1.00 84.12 81 SER A N 1
ATOM 633 C CA . SER A 1 81 ? -9.290 -0.310 2.054 1.00 84.12 81 SER A CA 1
ATOM 634 C C . SER A 1 81 ? -8.651 -0.176 0.674 1.00 84.12 81 SER A C 1
ATOM 636 O O . SER A 1 81 ? -9.031 -0.914 -0.230 1.00 84.12 81 SER A O 1
ATOM 638 N N . LYS A 1 82 ? -7.649 0.701 0.530 1.00 85.69 82 LYS A N 1
ATOM 639 C CA . LYS A 1 82 ? -6.961 0.967 -0.734 1.00 85.69 82 LYS A CA 1
ATOM 640 C C . LYS A 1 82 ? -5.446 1.046 -0.550 1.00 85.69 82 LYS A C 1
ATOM 642 O O . LYS A 1 82 ? -4.961 1.757 0.331 1.00 85.69 82 LYS A O 1
ATOM 647 N N . LEU A 1 83 ? -4.696 0.361 -1.409 1.00 86.81 83 LEU A N 1
ATOM 648 C CA . LEU A 1 83 ? -3.237 0.455 -1.495 1.00 86.81 83 LEU A CA 1
ATOM 649 C C . LEU A 1 83 ? -2.823 0.713 -2.944 1.00 86.81 83 LEU A C 1
ATOM 651 O O . LEU A 1 83 ? -3.134 -0.090 -3.815 1.00 86.81 83 LEU A O 1
ATOM 655 N N . ARG A 1 84 ? -2.115 1.816 -3.200 1.00 85.12 84 ARG A N 1
ATOM 656 C CA . ARG A 1 84 ? -1.611 2.190 -4.527 1.00 85.12 84 ARG A CA 1
ATOM 657 C C . ARG A 1 84 ? -0.098 2.356 -4.509 1.00 85.12 84 ARG A C 1
ATOM 659 O O . ARG A 1 84 ? 0.430 3.052 -3.645 1.00 85.12 84 ARG A O 1
ATOM 666 N N . PHE A 1 85 ? 0.570 1.823 -5.523 1.00 81.00 85 PHE A N 1
ATOM 667 C CA . PHE A 1 85 ? 1.971 2.116 -5.826 1.00 81.00 85 PHE A CA 1
ATOM 668 C C . PHE A 1 85 ? 2.054 2.990 -7.076 1.00 81.00 85 PHE A C 1
ATOM 670 O O . PHE A 1 85 ? 1.468 2.645 -8.101 1.00 81.00 85 PHE A O 1
ATOM 677 N N . THR A 1 86 ? 2.742 4.133 -6.999 1.00 74.00 86 THR A N 1
ATOM 678 C CA . THR A 1 86 ? 2.872 5.072 -8.135 1.00 74.00 86 THR A CA 1
ATOM 679 C C . THR A 1 86 ? 4.211 4.984 -8.858 1.00 74.00 86 THR A C 1
ATOM 681 O O . THR A 1 86 ? 4.371 5.610 -9.905 1.00 74.00 86 THR A O 1
ATOM 684 N N . SER A 1 87 ? 5.169 4.205 -8.351 1.00 69.38 87 SER A N 1
ATOM 685 C CA . SER A 1 87 ? 6.435 3.967 -9.043 1.00 69.38 87 SER A CA 1
ATOM 686 C C . SER A 1 87 ? 6.924 2.526 -8.909 1.00 69.38 87 SER A C 1
ATOM 688 O O . SER A 1 87 ? 6.235 1.661 -8.377 1.00 69.38 87 SER A O 1
ATOM 690 N N . THR A 1 88 ? 8.137 2.295 -9.415 1.00 65.62 88 THR A N 1
ATOM 691 C CA . THR A 1 88 ? 8.871 1.032 -9.408 1.00 65.62 88 THR A CA 1
ATOM 692 C C . THR A 1 88 ? 8.894 0.410 -8.010 1.00 65.62 88 THR A C 1
ATOM 694 O O . THR A 1 88 ? 9.515 0.952 -7.094 1.00 65.62 88 THR A O 1
ATOM 697 N N . ILE A 1 89 ? 8.228 -0.729 -7.861 1.00 66.88 89 ILE A N 1
ATOM 698 C CA . ILE A 1 89 ? 8.306 -1.599 -6.696 1.00 66.88 89 ILE A CA 1
ATOM 699 C C . ILE A 1 89 ? 8.624 -3.015 -7.172 1.00 66.88 89 ILE A C 1
ATOM 701 O O . ILE A 1 89 ? 8.096 -3.472 -8.182 1.00 66.88 89 ILE A O 1
ATOM 705 N N . SER A 1 90 ? 9.511 -3.711 -6.463 1.00 69.44 90 SER A N 1
ATOM 706 C CA . SER A 1 90 ? 9.962 -5.051 -6.850 1.00 69.44 90 SER A CA 1
ATOM 707 C C . SER A 1 90 ? 8.792 -5.986 -7.172 1.00 69.44 90 SER A C 1
ATOM 709 O O . SER A 1 90 ? 7.857 -6.117 -6.382 1.00 69.44 90 SER A O 1
ATOM 711 N N . ILE A 1 91 ? 8.848 -6.657 -8.326 1.00 67.69 91 ILE A N 1
ATOM 712 C CA . ILE A 1 91 ? 7.779 -7.561 -8.775 1.00 67.69 91 ILE A CA 1
ATOM 713 C C . ILE A 1 91 ? 7.552 -8.710 -7.787 1.00 67.69 91 ILE A C 1
ATOM 715 O O . ILE A 1 91 ? 6.407 -9.046 -7.500 1.00 67.69 91 ILE A O 1
ATOM 719 N N . ASN A 1 92 ? 8.626 -9.206 -7.162 1.00 67.56 92 ASN A N 1
ATOM 720 C CA . ASN A 1 92 ? 8.564 -10.230 -6.118 1.00 67.56 92 ASN A CA 1
ATOM 721 C C . ASN A 1 92 ? 7.683 -9.783 -4.944 1.00 67.56 92 ASN A C 1
ATOM 723 O O . ASN A 1 92 ? 6.932 -10.577 -4.377 1.00 67.56 92 ASN A O 1
ATOM 727 N N . TYR A 1 93 ? 7.748 -8.497 -4.586 1.00 68.50 93 TYR A N 1
ATOM 728 C CA . TYR A 1 93 ? 6.885 -7.945 -3.553 1.00 68.50 93 TYR A CA 1
ATOM 729 C C . TYR A 1 93 ? 5.426 -7.915 -4.007 1.00 68.50 93 TYR A C 1
ATOM 731 O O . TYR A 1 93 ? 4.537 -8.313 -3.254 1.00 68.50 93 TYR A O 1
ATOM 739 N N . VAL A 1 94 ? 5.173 -7.446 -5.228 1.00 67.62 94 VAL A N 1
ATOM 740 C CA . VAL A 1 94 ? 3.814 -7.344 -5.764 1.00 67.62 94 VAL A CA 1
ATOM 741 C C . VAL A 1 94 ? 3.157 -8.725 -5.839 1.00 67.62 94 VAL A C 1
ATOM 743 O O . VAL A 1 94 ? 2.014 -8.880 -5.412 1.00 67.62 94 VAL A O 1
ATOM 746 N N . GLU A 1 95 ? 3.897 -9.748 -6.267 1.00 70.88 95 GLU A N 1
ATOM 747 C CA . GLU A 1 95 ? 3.461 -11.147 -6.260 1.00 70.88 95 GLU A CA 1
ATOM 748 C C . GLU A 1 95 ? 3.172 -11.670 -4.855 1.00 70.88 95 GLU A C 1
ATOM 750 O O . GLU A 1 95 ? 2.128 -12.289 -4.635 1.00 70.88 95 GLU A O 1
ATOM 755 N N . ALA A 1 96 ? 4.047 -11.404 -3.880 1.00 70.12 96 ALA A N 1
ATOM 756 C CA . ALA A 1 96 ? 3.826 -11.806 -2.495 1.00 70.12 96 ALA A CA 1
ATOM 757 C C . ALA A 1 96 ? 2.586 -11.117 -1.898 1.00 70.12 96 ALA A C 1
ATOM 759 O O . ALA A 1 96 ? 1.735 -11.777 -1.294 1.00 70.12 96 ALA A O 1
ATOM 760 N N . ALA A 1 97 ? 2.449 -9.805 -2.106 1.00 68.38 97 ALA A N 1
ATOM 761 C CA . ALA A 1 97 ? 1.305 -9.020 -1.661 1.00 68.38 97 ALA A CA 1
ATOM 762 C C . ALA A 1 97 ? 0.007 -9.520 -2.304 1.00 68.38 97 ALA A C 1
ATOM 764 O O . ALA A 1 97 ? -0.962 -9.754 -1.588 1.00 68.38 97 ALA A O 1
ATOM 765 N N . PHE A 1 98 ? 0.005 -9.769 -3.615 1.00 72.12 98 PHE A N 1
ATOM 766 C CA . PHE A 1 98 ? -1.132 -10.326 -4.342 1.00 72.12 98 PHE A CA 1
ATOM 767 C C . PHE A 1 98 ? -1.492 -11.734 -3.874 1.00 72.12 98 PHE A C 1
ATOM 769 O O . PHE A 1 98 ? -2.659 -12.004 -3.603 1.00 72.12 98 PHE A O 1
ATOM 776 N N . THR A 1 99 ? -0.503 -12.616 -3.713 1.00 72.75 99 THR A N 1
ATOM 777 C CA . THR A 1 99 ? -0.701 -14.000 -3.253 1.00 72.75 99 THR A CA 1
ATOM 778 C C . THR A 1 99 ? -1.340 -14.039 -1.874 1.00 72.75 99 THR A C 1
ATOM 780 O O . THR A 1 99 ? -2.172 -14.898 -1.601 1.00 72.75 99 THR A O 1
ATOM 783 N N . LYS A 1 100 ? -0.985 -13.100 -0.998 1.00 71.12 100 LYS A N 1
ATOM 784 C CA . LYS A 1 100 ? -1.629 -12.981 0.307 1.00 71.12 100 LYS A CA 1
ATOM 785 C C . LYS A 1 100 ? -2.999 -12.308 0.207 1.00 71.12 100 LYS A C 1
ATOM 787 O O . LYS A 1 100 ? -3.959 -12.807 0.779 1.00 71.12 100 LYS A O 1
ATOM 792 N N . TRP A 1 101 ? -3.110 -11.237 -0.575 1.00 69.19 101 TRP A N 1
ATOM 793 C CA . TRP A 1 101 ? -4.347 -10.487 -0.800 1.00 69.19 101 TRP A CA 1
ATOM 794 C C . TRP A 1 101 ? -5.480 -11.338 -1.391 1.00 69.19 101 TRP A C 1
ATOM 796 O O . TRP A 1 101 ? -6.631 -11.217 -0.961 1.00 69.19 101 TRP A O 1
ATOM 806 N N . LYS A 1 102 ? -5.178 -12.237 -2.339 1.00 67.62 102 LYS A N 1
ATOM 807 C CA . LYS A 1 102 ? -6.172 -13.145 -2.939 1.00 67.62 102 LYS A CA 1
ATOM 808 C C . LYS A 1 102 ? -6.804 -14.091 -1.909 1.00 67.62 102 LYS A C 1
ATOM 810 O O . LYS A 1 102 ? -7.967 -14.465 -2.070 1.00 67.62 102 LYS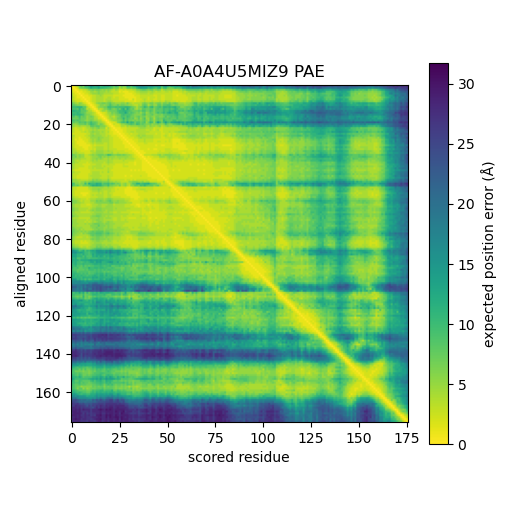 A O 1
ATOM 815 N N . ASP A 1 103 ? -6.083 -14.398 -0.831 1.00 68.56 103 ASP A N 1
ATOM 816 C CA . ASP A 1 103 ? -6.482 -15.371 0.189 1.00 68.56 103 ASP A CA 1
ATOM 817 C C . ASP A 1 103 ? -7.054 -14.712 1.464 1.00 68.56 103 ASP A C 1
ATOM 819 O O . ASP A 1 103 ? -7.584 -15.414 2.319 1.00 68.56 103 ASP A O 1
ATOM 823 N N . THR A 1 104 ? -7.016 -13.378 1.600 1.00 63.03 104 THR A N 1
ATOM 824 C CA . THR A 1 104 ? -7.518 -12.674 2.799 1.00 63.03 104 THR A CA 1
ATOM 825 C C . THR A 1 104 ? -8.817 -11.917 2.581 1.00 63.03 104 THR A C 1
ATOM 827 O O . THR A 1 104 ? -8.899 -11.052 1.713 1.00 63.03 104 THR A O 1
ATOM 830 N N . GLU A 1 105 ? -9.822 -12.188 3.411 1.00 55.44 105 GLU A N 1
ATOM 831 C CA . GLU A 1 105 ? -11.059 -11.407 3.498 1.00 55.44 105 GLU A CA 1
ATOM 832 C C . GLU A 1 105 ? -10.774 -10.030 4.120 1.00 55.44 105 GLU A C 1
ATOM 834 O O . GLU A 1 105 ? -10.452 -9.945 5.299 1.00 55.44 105 GLU A O 1
ATOM 839 N N . GLY A 1 106 ? -10.853 -8.942 3.336 1.00 53.62 106 GLY A N 1
ATOM 840 C CA . GLY A 1 106 ? -10.864 -7.588 3.916 1.00 53.62 106 GLY A CA 1
ATOM 841 C C . GLY A 1 106 ? -10.223 -6.434 3.138 1.00 53.62 106 GLY A C 1
ATOM 842 O O . GLY A 1 106 ? -10.390 -5.296 3.564 1.00 53.62 106 GLY A O 1
ATOM 843 N N . VAL A 1 107 ? -9.518 -6.654 2.022 1.00 56.12 107 VAL A N 1
ATOM 844 C CA . VAL A 1 107 ? -8.882 -5.548 1.265 1.00 56.12 107 VAL A CA 1
ATOM 845 C C . VAL A 1 107 ? -9.634 -5.265 -0.033 1.00 56.12 107 VAL A C 1
ATOM 847 O O . VAL A 1 107 ? -9.737 -6.148 -0.887 1.00 56.12 107 VAL A O 1
ATOM 850 N N . ALA A 1 108 ? -10.117 -4.031 -0.192 1.00 62.81 108 ALA A N 1
ATOM 851 C CA . ALA A 1 108 ? -11.044 -3.657 -1.260 1.00 62.81 108 ALA A CA 1
ATOM 852 C C . ALA A 1 108 ? -10.352 -3.275 -2.582 1.00 62.81 108 ALA A C 1
ATOM 854 O O . ALA A 1 108 ? -10.826 -3.689 -3.638 1.00 62.81 108 ALA A O 1
ATOM 855 N N . GLU A 1 109 ? -9.224 -2.554 -2.561 1.00 74.06 109 GLU A N 1
ATOM 856 C CA . GLU A 1 109 ? -8.574 -2.075 -3.791 1.00 74.06 109 GLU A CA 1
ATOM 857 C C . GLU A 1 109 ? -7.038 -2.121 -3.717 1.00 74.06 109 GLU A C 1
ATOM 859 O O . GLU A 1 109 ? -6.418 -1.491 -2.859 1.00 74.06 109 GLU A O 1
ATOM 864 N N . PHE A 1 110 ? -6.412 -2.844 -4.646 1.00 75.56 110 PHE A N 1
ATOM 865 C CA . PHE A 1 110 ? -4.961 -2.842 -4.848 1.00 75.56 110 PHE A CA 1
ATOM 866 C C . PHE A 1 110 ? -4.650 -2.235 -6.213 1.00 75.56 110 PHE A C 1
ATOM 868 O O . PHE A 1 110 ? -5.227 -2.649 -7.216 1.00 75.56 110 PHE A O 1
ATOM 875 N N . GLU A 1 111 ? -3.769 -1.240 -6.263 1.00 78.12 111 GLU A N 1
ATOM 876 C CA . GLU A 1 111 ? -3.468 -0.516 -7.490 1.00 78.12 111 GLU A CA 1
ATOM 877 C C . GLU A 1 111 ? -1.972 -0.429 -7.785 1.00 78.12 111 GLU A C 1
ATOM 879 O O . GLU A 1 111 ? -1.163 -0.080 -6.921 1.00 78.12 111 GLU A O 1
ATOM 884 N N . LEU A 1 112 ? -1.615 -0.684 -9.040 1.00 73.12 112 LEU A N 1
ATOM 885 C CA . LEU A 1 112 ? -0.238 -0.648 -9.518 1.00 73.12 112 LEU A CA 1
ATOM 886 C C . LEU A 1 112 ? -0.109 0.306 -10.700 1.00 73.12 112 LEU A C 1
ATOM 888 O O . LEU A 1 112 ? -0.721 0.095 -11.747 1.00 73.12 112 LEU A O 1
ATOM 892 N N . GLY A 1 113 ? 0.715 1.337 -10.530 1.00 66.31 113 GLY A N 1
ATOM 893 C CA . GLY A 1 113 ? 1.128 2.260 -11.580 1.00 66.31 113 GLY A CA 1
ATOM 894 C C . GLY A 1 113 ? 2.608 2.109 -11.940 1.00 66.31 113 GLY A C 1
ATOM 895 O O . GLY A 1 113 ? 3.423 1.693 -11.119 1.00 66.31 113 GLY A O 1
ATOM 896 N N . GLY A 1 114 ? 2.972 2.498 -13.163 1.00 64.38 114 GLY A N 1
ATOM 897 C CA . GLY A 1 114 ? 4.367 2.577 -13.619 1.00 64.38 114 GLY A CA 1
ATOM 898 C C . GLY A 1 114 ? 4.757 1.484 -14.616 1.00 64.38 114 GLY A C 1
ATOM 899 O O . GLY A 1 114 ? 3.908 0.821 -15.190 1.00 64.38 114 GLY A O 1
ATOM 900 N N . ARG A 1 115 ? 6.057 1.303 -14.885 1.00 62.94 115 ARG A N 1
ATOM 901 C CA . ARG A 1 115 ? 6.509 0.318 -15.894 1.00 62.94 115 ARG A CA 1
ATOM 902 C C . ARG A 1 115 ? 6.344 -1.132 -15.434 1.00 62.94 115 ARG A C 1
ATOM 904 O O . ARG A 1 115 ? 6.067 -1.998 -16.247 1.00 62.94 115 ARG A O 1
ATOM 911 N N . GLN A 1 116 ? 6.485 -1.393 -14.137 1.00 62.41 116 GLN A N 1
ATOM 912 C CA . GLN A 1 116 ? 6.385 -2.746 -13.576 1.00 62.41 116 GLN A CA 1
ATOM 913 C C . GLN A 1 116 ? 4.942 -3.227 -13.381 1.00 62.41 116 GLN A C 1
ATOM 915 O O . GLN A 1 116 ? 4.727 -4.423 -13.197 1.00 62.41 116 GLN A O 1
ATOM 920 N N . SER A 1 117 ? 3.948 -2.332 -13.459 1.00 65.81 117 SER A N 1
ATOM 921 C CA . SER A 1 117 ? 2.545 -2.754 -13.497 1.00 65.81 117 SER A CA 1
ATOM 922 C C . SER A 1 117 ? 2.215 -3.483 -14.802 1.00 65.81 117 SER A C 1
ATOM 924 O O . SER A 1 117 ? 1.311 -4.303 -14.804 1.00 65.81 117 SER A O 1
ATOM 926 N N . HIS A 1 118 ? 2.968 -3.272 -15.886 1.00 67.44 118 HIS A N 1
ATOM 927 C CA . HIS A 1 118 ? 2.799 -4.044 -17.117 1.00 67.44 118 HIS A CA 1
ATOM 928 C C . HIS A 1 118 ? 3.073 -5.543 -16.882 1.00 67.44 118 HIS A C 1
ATOM 930 O O . HIS A 1 118 ? 2.160 -6.362 -16.988 1.00 67.44 118 HIS A O 1
ATOM 936 N N . ASP A 1 119 ? 4.299 -5.902 -16.483 1.00 67.25 119 ASP A N 1
ATOM 937 C CA . ASP A 1 119 ? 4.724 -7.306 -16.341 1.00 67.25 119 ASP A CA 1
ATOM 938 C C . ASP A 1 119 ? 3.885 -8.062 -15.304 1.00 67.25 119 ASP A C 1
ATOM 940 O O . ASP A 1 119 ? 3.416 -9.175 -15.548 1.00 67.25 119 ASP A O 1
ATOM 944 N N . PHE A 1 120 ? 3.619 -7.422 -14.163 1.00 70.38 120 PHE A N 1
ATOM 945 C CA . PHE A 1 120 ? 2.818 -8.027 -13.108 1.00 70.38 120 PHE A CA 1
ATOM 946 C C . PHE A 1 120 ? 1.363 -8.274 -13.536 1.00 70.38 120 PHE A C 1
ATOM 948 O O . PHE A 1 120 ? 0.767 -9.290 -13.185 1.00 70.38 120 PHE A O 1
ATOM 955 N N . CYS A 1 121 ? 0.760 -7.370 -14.303 1.00 69.56 121 CYS A N 1
ATOM 956 C CA . CYS A 1 121 ? -0.656 -7.500 -14.642 1.00 69.56 121 CYS A CA 1
ATOM 957 C C . CYS A 1 121 ? -0.899 -8.493 -15.773 1.00 69.56 121 CYS A C 1
ATOM 959 O O . CYS A 1 121 ? -1.943 -9.141 -15.791 1.00 69.56 121 CYS A O 1
ATOM 961 N N . HIS A 1 122 ? 0.096 -8.718 -16.629 1.00 69.56 122 HIS A N 1
ATOM 962 C CA . HIS A 1 122 ? 0.107 -9.877 -17.515 1.00 69.56 122 HIS A CA 1
ATOM 963 C C . HIS A 1 122 ? 0.260 -11.197 -16.741 1.00 69.56 122 HIS A C 1
ATOM 965 O O . HIS A 1 122 ? -0.482 -12.137 -17.026 1.00 69.56 122 HIS A O 1
ATOM 971 N N . TYR A 1 123 ? 1.112 -11.256 -15.709 1.00 71.44 123 TYR A N 1
ATOM 972 C CA . TYR A 1 123 ? 1.176 -12.417 -14.808 1.00 71.44 123 TYR A CA 1
ATOM 973 C C . TYR A 1 123 ? -0.185 -12.702 -14.148 1.00 71.44 123 TYR A C 1
ATOM 975 O O . TYR A 1 123 ? -0.686 -13.827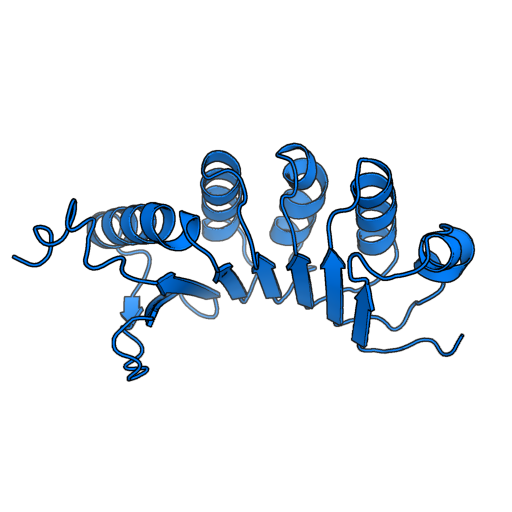 -14.197 1.00 71.44 123 TYR A O 1
ATOM 983 N N . VAL A 1 124 ? -0.849 -11.675 -13.603 1.00 67.69 124 VAL A N 1
ATOM 984 C CA . VAL A 1 124 ? -2.186 -11.844 -13.010 1.00 67.69 124 VAL A CA 1
ATOM 985 C C . VAL A 1 124 ? -3.233 -12.225 -14.056 1.00 67.69 124 VAL A C 1
ATOM 987 O O . VAL A 1 124 ? -4.101 -13.046 -13.759 1.00 67.69 124 VAL A O 1
ATOM 990 N N . LEU A 1 125 ? -3.150 -11.704 -15.284 1.00 67.12 125 LEU A N 1
ATOM 991 C CA . LEU A 1 125 ? -4.024 -12.108 -16.385 1.00 67.12 125 LEU A CA 1
ATOM 992 C C . LEU A 1 125 ? -3.883 -13.604 -16.686 1.00 67.12 125 LEU A C 1
ATOM 994 O O . LEU A 1 125 ? -4.893 -14.306 -16.757 1.00 67.12 125 LEU A O 1
ATOM 998 N N . GLU A 1 126 ? -2.662 -14.120 -16.795 1.00 66.88 126 GLU A N 1
ATOM 999 C CA . GLU A 1 126 ? -2.424 -15.550 -17.003 1.00 66.88 126 GLU A CA 1
ATOM 1000 C C . GLU A 1 126 ? -2.932 -16.400 -15.833 1.00 66.88 126 GLU A C 1
ATOM 1002 O O . GLU A 1 126 ? -3.602 -17.414 -16.049 1.00 66.88 126 GLU A O 1
ATOM 1007 N N . CYS A 1 127 ? -2.696 -15.963 -14.592 1.00 64.44 127 CYS A N 1
ATOM 1008 C CA . CYS A 1 127 ? -3.244 -16.619 -13.408 1.00 64.44 127 CYS A CA 1
ATOM 1009 C C . CYS A 1 127 ? -4.779 -16.595 -13.392 1.00 64.44 127 CYS A C 1
ATOM 1011 O O . CYS A 1 127 ? -5.402 -17.600 -13.060 1.00 64.44 127 CYS A O 1
ATOM 1013 N N . SER A 1 128 ? -5.411 -15.484 -13.776 1.00 63.03 128 SER A N 1
ATOM 1014 C CA . SER A 1 128 ? -6.873 -15.353 -13.805 1.00 63.03 128 SER A CA 1
ATOM 1015 C C . SER A 1 128 ? -7.517 -16.278 -14.840 1.00 63.03 128 SER A C 1
ATOM 1017 O O . SER A 1 128 ? -8.516 -16.923 -14.529 1.00 63.03 128 SER A O 1
ATOM 1019 N N . ARG A 1 129 ? -6.893 -16.429 -16.021 1.00 63.31 129 ARG A N 1
ATOM 1020 C CA . ARG A 1 129 ? -7.333 -17.344 -17.087 1.00 63.31 129 ARG A CA 1
ATOM 1021 C C . ARG A 1 129 ? -7.262 -18.814 -16.671 1.00 63.31 129 ARG A C 1
ATOM 1023 O O . ARG A 1 129 ? -8.064 -19.609 -17.142 1.00 63.31 129 ARG A O 1
ATOM 1030 N N . ARG A 1 130 ? -6.301 -19.181 -15.816 1.00 59.91 130 ARG A N 1
ATOM 1031 C CA . ARG A 1 130 ? -6.098 -20.568 -15.359 1.00 59.91 130 ARG A CA 1
ATOM 1032 C C . ARG A 1 130 ? -6.853 -20.920 -14.081 1.00 59.91 130 ARG A C 1
ATOM 1034 O O . ARG A 1 130 ? -7.135 -22.092 -13.867 1.00 59.91 130 ARG A O 1
ATOM 1041 N N . CYS A 1 131 ? -7.137 -19.939 -13.228 1.00 51.12 131 CYS A N 1
ATOM 1042 C CA . CYS A 1 131 ? -7.629 -20.188 -11.873 1.00 51.12 131 CYS A CA 1
ATOM 1043 C C . CYS A 1 131 ? -9.083 -19.725 -11.630 1.00 51.12 131 CYS A C 1
ATOM 1045 O O . CYS A 1 131 ? -9.543 -19.834 -10.499 1.00 51.12 131 CYS A O 1
ATOM 1047 N N . GLU A 1 132 ? -9.791 -19.184 -12.634 1.00 52.78 132 GLU A N 1
ATOM 1048 C CA . GLU A 1 132 ? -11.186 -18.676 -12.543 1.00 52.78 132 GLU A CA 1
ATOM 1049 C C . GLU A 1 132 ? -11.417 -17.575 -11.482 1.00 52.78 132 GLU A C 1
ATOM 1051 O O . GLU A 1 132 ? -12.545 -17.264 -11.106 1.00 52.78 132 GLU A O 1
ATOM 1056 N N . ILE A 1 133 ? -10.349 -16.960 -10.966 1.00 53.81 133 ILE A N 1
ATOM 1057 C CA . ILE A 1 133 ? -10.441 -16.132 -9.753 1.00 53.81 133 ILE A CA 1
ATOM 1058 C C . ILE A 1 133 ? -10.956 -14.716 -10.041 1.00 53.81 133 ILE A C 1
ATOM 1060 O O . ILE A 1 133 ? -11.556 -14.109 -9.155 1.00 53.81 133 ILE A O 1
ATOM 1064 N N . TYR A 1 134 ? -10.721 -14.178 -11.239 1.00 58.66 134 TYR A N 1
ATOM 1065 C CA . TYR A 1 134 ? -10.997 -12.773 -11.538 1.00 58.66 134 TYR A CA 1
ATOM 1066 C C . TYR A 1 134 ? -11.708 -12.595 -12.875 1.00 58.66 134 TYR A C 1
ATOM 1068 O O . TYR A 1 134 ? -11.262 -13.121 -13.894 1.00 58.66 134 TYR A O 1
ATOM 1076 N N . GLN A 1 135 ? -12.765 -11.782 -12.884 1.00 55.50 135 GLN A N 1
ATOM 1077 C CA . GLN A 1 135 ? -13.324 -11.260 -14.125 1.00 55.50 135 GLN A CA 1
ATOM 1078 C C . GLN A 1 135 ? -12.412 -10.137 -14.625 1.00 55.50 135 GLN A C 1
ATOM 1080 O O . GLN A 1 135 ? -12.201 -9.144 -13.923 1.00 55.50 135 GLN A O 1
ATOM 1085 N N . TYR A 1 136 ? -11.856 -10.315 -15.823 1.00 61.00 136 TYR A N 1
ATOM 1086 C CA . TYR A 1 136 ? -11.134 -9.264 -16.528 1.00 61.00 136 TYR A CA 1
ATOM 1087 C C . TYR A 1 136 ? -12.140 -8.256 -17.083 1.00 61.00 136 TYR A C 1
ATOM 1089 O O . TYR A 1 136 ? -12.991 -8.599 -17.905 1.00 61.00 136 TYR A O 1
ATOM 1097 N N . LEU A 1 137 ? -12.037 -7.014 -16.627 1.00 56.62 137 LEU A N 1
ATOM 1098 C CA . LEU A 1 137 ? -12.745 -5.875 -17.186 1.00 56.62 137 LEU A CA 1
ATOM 1099 C C . LEU A 1 137 ? -11.689 -4.961 -17.806 1.00 56.62 137 LEU A C 1
ATOM 1101 O O . LEU A 1 137 ? -10.873 -4.360 -17.108 1.00 56.62 137 LEU A O 1
ATOM 1105 N N . GLN A 1 138 ? -11.673 -4.890 -19.133 1.00 58.62 138 GLN A N 1
ATOM 1106 C CA . GLN A 1 138 ? -10.885 -3.880 -19.824 1.00 58.62 138 GLN A CA 1
ATOM 1107 C C . GLN A 1 138 ? -11.606 -2.539 -19.664 1.00 58.62 138 GLN A C 1
ATOM 1109 O O . GLN A 1 138 ? -12.716 -2.375 -20.170 1.00 58.62 138 GLN A O 1
ATOM 1114 N N . ASP A 1 139 ? -11.006 -1.600 -18.932 1.00 53.81 139 ASP A N 1
ATOM 1115 C CA . ASP A 1 139 ? -11.538 -0.239 -18.819 1.00 53.81 139 ASP A CA 1
ATOM 1116 C C . ASP A 1 139 ? -11.159 0.520 -20.110 1.00 53.81 139 ASP A C 1
ATOM 1118 O O . ASP A 1 139 ? -9.980 0.518 -20.484 1.00 53.81 139 ASP A O 1
ATOM 1122 N N . PRO A 1 140 ? -12.101 1.132 -20.853 1.00 43.31 140 PRO A N 1
ATOM 1123 C CA . PRO A 1 140 ? -11.845 1.625 -22.202 1.00 43.31 140 PRO A CA 1
ATOM 1124 C C . PRO A 1 140 ? -11.149 2.993 -22.231 1.00 43.31 140 PRO A C 1
ATOM 1126 O O . PRO A 1 140 ? -11.328 3.727 -23.202 1.00 43.31 140 PRO A O 1
ATOM 1129 N N . LEU A 1 141 ? -10.386 3.379 -21.198 1.00 48.81 141 LEU A N 1
ATOM 1130 C CA . LEU A 1 141 ? -9.782 4.712 -21.130 1.00 48.81 141 LEU A CA 1
ATOM 1131 C C . LEU A 1 141 ? -8.915 4.993 -22.372 1.00 48.81 141 LEU A C 1
ATOM 1133 O O . LEU A 1 141 ? -7.875 4.387 -22.616 1.00 48.81 141 LEU A O 1
ATOM 1137 N N . GLN A 1 142 ? -9.436 5.924 -23.176 1.00 48.09 142 GLN A N 1
ATOM 1138 C CA . GLN A 1 142 ? -9.070 6.262 -24.550 1.00 48.09 142 GLN A CA 1
ATOM 1139 C C . GLN A 1 142 ? -7.847 7.185 -24.620 1.00 48.09 142 GLN A C 1
ATOM 1141 O O . GLN A 1 142 ? -7.906 8.252 -25.229 1.00 48.09 142 GLN A O 1
ATOM 1146 N N . ASN A 1 143 ? -6.729 6.807 -24.005 1.00 51.75 143 ASN A N 1
ATOM 1147 C CA . ASN A 1 143 ? -5.452 7.452 -24.302 1.00 51.75 143 ASN A CA 1
ATOM 1148 C C . ASN A 1 143 ? -4.554 6.419 -24.973 1.00 51.75 143 ASN A C 1
ATOM 1150 O O . ASN A 1 143 ? -4.332 5.351 -24.413 1.00 51.75 143 ASN A O 1
ATOM 1154 N N . LYS A 1 144 ? -4.088 6.704 -26.198 1.00 55.84 144 LYS A N 1
ATOM 1155 C CA . LYS A 1 144 ? -3.411 5.718 -27.066 1.00 55.84 144 LYS A CA 1
ATOM 1156 C C . LYS A 1 144 ? -2.235 5.004 -26.389 1.00 55.84 144 LYS A C 1
ATOM 1158 O O . LYS A 1 144 ? -1.969 3.861 -26.740 1.00 55.84 144 LYS A O 1
ATOM 1163 N N . ASP A 1 145 ? -1.625 5.643 -25.395 1.00 61.44 145 ASP A N 1
ATOM 1164 C CA . ASP A 1 145 ? -0.393 5.180 -24.765 1.00 61.44 145 ASP A CA 1
ATOM 1165 C C . ASP A 1 145 ? -0.594 4.592 -23.361 1.00 61.44 145 ASP A C 1
ATOM 1167 O O . ASP A 1 145 ? 0.336 3.991 -22.836 1.00 61.44 145 ASP A O 1
ATOM 1171 N N . GLN A 1 146 ? -1.772 4.737 -22.734 1.00 64.94 146 GLN A N 1
ATOM 1172 C CA . GLN A 1 146 ? -2.036 4.238 -21.378 1.00 64.94 146 GLN A CA 1
ATOM 1173 C C . GLN A 1 146 ? -3.133 3.173 -21.398 1.00 64.94 146 GLN A C 1
ATOM 1175 O O . GLN A 1 146 ? -4.254 3.421 -21.834 1.00 64.94 146 GLN A O 1
ATOM 1180 N N . LYS A 1 147 ? -2.817 1.986 -20.884 1.00 69.50 147 LYS A N 1
ATOM 1181 C CA . LYS A 1 147 ? -3.753 0.876 -20.722 1.00 69.50 147 LYS A CA 1
ATOM 1182 C C . LYS A 1 147 ? -4.094 0.686 -19.258 1.00 69.50 147 LYS A C 1
ATOM 1184 O O . LYS A 1 147 ? -3.256 0.883 -18.374 1.00 69.50 147 LYS A O 1
ATOM 1189 N N . GLU A 1 148 ? -5.320 0.237 -19.021 1.00 72.06 148 GLU A N 1
ATOM 1190 C CA . GLU A 1 148 ? -5.760 -0.187 -17.704 1.00 72.06 148 GLU A CA 1
ATOM 1191 C C . GLU A 1 148 ? -6.356 -1.594 -17.751 1.00 72.06 148 GLU A C 1
ATOM 1193 O O . GLU A 1 148 ? -7.111 -1.945 -18.659 1.00 72.06 148 GLU A O 1
ATOM 1198 N N . MET A 1 149 ? -6.001 -2.411 -16.763 1.00 74.31 149 MET A N 1
ATOM 1199 C CA . MET A 1 149 ? -6.596 -3.724 -16.535 1.00 74.31 149 MET A CA 1
ATOM 1200 C C . MET A 1 149 ? -7.241 -3.741 -15.156 1.00 74.31 149 MET A C 1
ATOM 1202 O O . MET A 1 149 ? -6.591 -3.408 -14.162 1.00 74.31 149 MET A O 1
ATOM 1206 N N . LEU A 1 150 ? -8.508 -4.141 -15.097 1.00 75.75 150 LEU A N 1
ATOM 1207 C CA . LEU A 1 150 ? -9.241 -4.311 -13.852 1.00 75.75 150 LEU A CA 1
ATOM 1208 C C . LEU A 1 150 ? -9.577 -5.791 -13.657 1.00 75.75 150 LEU A C 1
ATOM 1210 O O . LEU A 1 150 ? -10.180 -6.429 -14.517 1.00 75.75 150 LEU A O 1
ATOM 1214 N N . PHE A 1 151 ? -9.204 -6.319 -12.499 1.00 75.75 151 PHE A N 1
ATOM 1215 C CA . PHE A 1 151 ? -9.497 -7.682 -12.074 1.00 75.75 151 PHE A CA 1
ATOM 1216 C C . PHE A 1 151 ? -10.424 -7.633 -10.861 1.00 75.75 151 PHE A C 1
ATOM 1218 O O . PHE A 1 151 ? -10.093 -6.991 -9.861 1.00 75.75 151 PHE A O 1
ATOM 1225 N N . VAL A 1 152 ? -11.574 -8.309 -10.932 1.00 72.81 152 VAL A N 1
ATOM 1226 C CA . VAL A 1 152 ? -12.597 -8.271 -9.870 1.00 72.81 152 VAL A CA 1
ATOM 1227 C C . VAL A 1 152 ? -12.902 -9.666 -9.327 1.00 72.81 152 VAL A C 1
ATOM 1229 O O . VAL A 1 152 ? -13.089 -10.598 -10.107 1.00 72.81 152 VAL A O 1
ATOM 1232 N N . LYS A 1 153 ? -12.979 -9.796 -7.994 1.00 72.56 153 LYS A N 1
ATOM 1233 C CA . LYS A 1 153 ? -13.445 -11.000 -7.279 1.00 72.56 153 LYS A CA 1
ATOM 1234 C C . LYS A 1 153 ? -14.325 -10.597 -6.092 1.00 72.56 153 LYS A C 1
ATOM 1236 O O . LYS A 1 153 ? -13.806 -10.174 -5.058 1.00 72.56 153 LYS A O 1
ATOM 1241 N N . GLY A 1 154 ? -15.646 -10.743 -6.218 1.00 74.88 154 GLY A N 1
ATOM 1242 C CA . GLY A 1 154 ? -16.590 -10.210 -5.224 1.00 74.88 154 GLY A CA 1
ATOM 1243 C C . GLY A 1 154 ? -16.432 -8.689 -5.088 1.00 74.88 154 GLY A C 1
ATOM 1244 O O . GLY A 1 154 ? -16.364 -7.996 -6.098 1.00 74.88 154 GLY A O 1
ATOM 1245 N N . ASP A 1 155 ? -16.281 -8.183 -3.862 1.00 74.19 155 ASP A N 1
ATOM 1246 C CA . ASP A 1 155 ? -16.052 -6.750 -3.590 1.00 74.19 155 ASP A CA 1
ATOM 1247 C C . ASP A 1 155 ? -14.595 -6.292 -3.800 1.00 74.19 155 ASP A C 1
ATOM 1249 O O . ASP A 1 155 ? -14.262 -5.127 -3.573 1.00 74.19 155 ASP A O 1
ATOM 1253 N N . ARG A 1 156 ? -13.698 -7.201 -4.203 1.00 74.31 156 ARG A N 1
ATOM 1254 C CA . ARG A 1 156 ? -12.264 -6.922 -4.341 1.00 74.31 156 ARG A CA 1
ATOM 1255 C C . ARG A 1 156 ? -11.907 -6.509 -5.756 1.00 74.31 156 ARG A C 1
ATOM 1257 O O . ARG A 1 156 ? -12.337 -7.151 -6.717 1.00 74.31 156 ARG A O 1
ATOM 1264 N N . LYS A 1 157 ? -11.039 -5.505 -5.872 1.00 77.94 157 LYS A N 1
ATOM 1265 C CA . LYS A 1 157 ? -10.542 -4.991 -7.149 1.00 77.94 157 LYS A CA 1
ATOM 1266 C C . LYS A 1 157 ? -9.020 -4.895 -7.149 1.00 77.94 157 LYS A C 1
ATOM 1268 O O . LYS A 1 157 ? -8.421 -4.345 -6.228 1.00 77.94 157 LYS A O 1
ATOM 1273 N N . LEU A 1 158 ? -8.401 -5.397 -8.208 1.00 77.69 158 LEU A N 1
ATOM 1274 C CA . LEU A 1 158 ? -7.018 -5.102 -8.560 1.00 77.69 158 LEU A CA 1
ATOM 1275 C C . LEU A 1 158 ? -7.038 -4.249 -9.826 1.00 77.69 158 LEU A C 1
ATOM 1277 O O . LEU A 1 158 ? -7.531 -4.697 -10.859 1.00 77.69 158 LEU A O 1
ATOM 1281 N N . LYS A 1 159 ? -6.503 -3.033 -9.737 1.00 79.69 159 LYS A N 1
ATOM 1282 C CA . LYS A 1 159 ? -6.357 -2.127 -10.873 1.00 79.69 159 LYS A CA 1
ATOM 1283 C C . LYS A 1 159 ? -4.892 -2.001 -11.259 1.00 79.69 159 LYS A C 1
ATOM 1285 O O . LYS A 1 159 ? -4.027 -1.703 -10.441 1.00 79.69 159 LYS A O 1
ATOM 1290 N N . CYS A 1 160 ? -4.629 -2.168 -12.535 1.00 75.25 160 CYS A N 1
ATOM 1291 C CA . CYS A 1 160 ? -3.320 -1.997 -13.121 1.00 75.25 160 CYS A CA 1
ATOM 1292 C C . CYS A 1 160 ? -3.379 -0.889 -14.149 1.00 75.25 160 CYS A C 1
ATOM 1294 O O . CYS A 1 160 ? -4.200 -0.973 -15.056 1.00 75.25 160 CYS A O 1
ATOM 1296 N N . SER A 1 161 ? -2.499 0.098 -14.043 1.00 73.44 161 SER A N 1
ATOM 1297 C CA . SER A 1 161 ? -2.374 1.166 -15.033 1.00 73.44 161 SER A CA 1
ATOM 1298 C C . SER A 1 161 ? -0.932 1.198 -15.531 1.00 73.44 161 SER A C 1
ATOM 1300 O O . SER A 1 161 ? -0.007 1.372 -14.734 1.00 73.44 161 SER A O 1
ATOM 1302 N N . PHE A 1 162 ? -0.721 1.023 -16.833 1.00 70.00 162 PHE A N 1
ATOM 1303 C CA . PHE A 1 162 ? 0.608 1.008 -17.450 1.00 70.00 162 PHE A CA 1
ATOM 1304 C C . PHE A 1 162 ? 0.614 1.759 -18.778 1.00 70.00 162 PHE A C 1
ATOM 1306 O O . PHE A 1 162 ? -0.430 1.958 -19.396 1.00 70.00 162 PHE A O 1
ATOM 1313 N N . PHE A 1 163 ? 1.805 2.170 -19.209 1.00 65.88 163 PHE A N 1
ATOM 1314 C CA . PHE A 1 163 ? 2.009 2.710 -20.547 1.00 65.88 163 PHE A CA 1
ATOM 1315 C C . PHE A 1 163 ? 2.493 1.591 -21.472 1.00 65.88 163 PHE A C 1
ATOM 1317 O O . PHE A 1 163 ? 3.442 0.890 -21.117 1.00 65.88 163 PHE A O 1
ATOM 1324 N N . GLU A 1 164 ? 1.851 1.409 -22.625 1.00 59.97 164 GLU A N 1
ATOM 1325 C CA . GLU A 1 164 ? 2.400 0.550 -23.681 1.00 59.97 164 GLU A CA 1
ATOM 1326 C C . GLU A 1 164 ? 3.569 1.297 -24.327 1.00 59.97 164 GLU A C 1
ATOM 1328 O O . GLU A 1 164 ? 3.397 2.406 -24.825 1.00 59.97 164 GLU A O 1
ATOM 1333 N N . ASP A 1 165 ? 4.771 0.717 -24.293 1.00 55.66 165 ASP A N 1
ATOM 1334 C CA . ASP A 1 165 ? 5.903 1.240 -25.058 1.00 55.66 165 ASP A CA 1
ATOM 1335 C C . ASP A 1 165 ? 5.808 0.710 -26.500 1.00 55.66 165 ASP A C 1
ATOM 1337 O O . ASP A 1 165 ? 6.062 -0.481 -26.723 1.00 55.66 165 ASP A O 1
ATOM 1341 N N . PRO A 1 166 ? 5.472 1.550 -27.499 1.00 51.81 166 PRO A N 1
ATOM 1342 C CA . PRO A 1 166 ? 5.356 1.104 -28.884 1.00 51.81 166 PRO A CA 1
ATOM 1343 C C . PRO A 1 166 ? 6.690 0.611 -29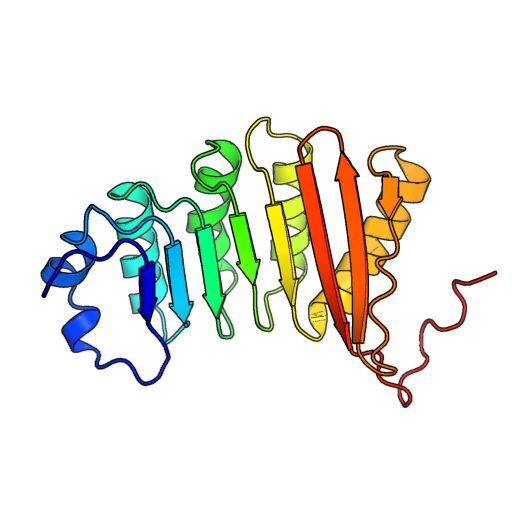.475 1.00 51.81 166 PRO A C 1
ATOM 1345 O O . PRO A 1 166 ? 6.677 -0.097 -30.480 1.00 51.81 166 PRO A O 1
ATOM 1348 N N . ALA A 1 167 ? 7.839 0.948 -28.871 1.00 48.69 167 ALA A N 1
ATOM 1349 C CA . ALA A 1 167 ? 9.163 0.514 -29.321 1.00 48.69 167 ALA A CA 1
ATOM 1350 C C . ALA A 1 167 ? 9.613 -0.831 -28.721 1.00 48.69 167 ALA A C 1
ATOM 1352 O O . ALA A 1 167 ? 10.618 -1.391 -29.163 1.00 48.69 167 ALA A O 1
ATOM 1353 N N . ASN A 1 168 ? 8.878 -1.378 -27.747 1.00 47.28 168 ASN A N 1
ATOM 1354 C CA . ASN A 1 168 ? 9.176 -2.675 -27.141 1.00 47.28 168 ASN A CA 1
ATOM 1355 C C . ASN A 1 168 ? 7.963 -3.621 -27.233 1.00 47.28 168 ASN A C 1
ATOM 1357 O O . ASN A 1 168 ? 7.367 -3.975 -26.214 1.00 47.28 168 ASN A O 1
ATOM 1361 N N . PRO A 1 169 ? 7.606 -4.085 -28.448 1.00 46.97 169 PRO A N 1
ATOM 1362 C CA . PRO A 1 169 ? 6.427 -4.911 -28.712 1.00 46.97 169 PRO A CA 1
ATOM 1363 C C . PRO A 1 169 ? 6.590 -6.363 -28.242 1.00 46.97 169 PRO A C 1
ATOM 1365 O O . PRO A 1 169 ? 5.933 -7.255 -28.776 1.00 46.97 169 PRO A O 1
ATOM 1368 N N . ARG A 1 170 ? 7.476 -6.645 -27.270 1.00 42.84 170 ARG A N 1
ATOM 1369 C CA . ARG A 1 170 ? 7.862 -8.012 -26.873 1.00 42.84 170 ARG A CA 1
ATOM 1370 C C . ARG A 1 170 ? 6.677 -8.930 -26.568 1.00 42.84 170 ARG A C 1
ATOM 1372 O O . ARG A 1 170 ? 6.857 -10.141 -26.609 1.00 42.84 170 ARG A O 1
ATOM 1379 N N . PHE A 1 171 ? 5.487 -8.385 -26.320 1.00 44.53 171 PHE A N 1
ATOM 1380 C CA . PHE A 1 171 ? 4.306 -9.166 -25.978 1.00 44.53 171 PHE A CA 1
ATOM 1381 C C . PHE A 1 171 ? 3.025 -8.787 -26.738 1.00 44.53 171 PHE A C 1
ATOM 1383 O O . PHE A 1 171 ? 1.948 -9.232 -26.349 1.00 44.53 171 PHE A O 1
ATOM 1390 N N . SER A 1 172 ? 3.121 -8.111 -27.893 1.00 37.62 172 SER A N 1
ATOM 1391 C CA . SER A 1 172 ? 1.996 -7.922 -28.841 1.00 37.62 172 SER A CA 1
ATOM 1392 C C . SER A 1 172 ? 1.412 -9.241 -29.399 1.00 37.62 172 SER A C 1
ATOM 1394 O O . SER A 1 172 ? 0.527 -9.220 -30.247 1.00 37.62 172 SER A O 1
ATOM 1396 N N . LEU A 1 173 ? 1.914 -10.394 -28.943 1.00 36.53 173 LEU A N 1
ATOM 1397 C CA . LEU A 1 173 ? 1.610 -11.744 -29.420 1.00 36.53 173 LEU A CA 1
ATOM 1398 C C . LEU A 1 173 ? 0.669 -12.557 -28.510 1.00 36.53 173 LEU A C 1
ATOM 1400 O O . LEU A 1 173 ? 0.388 -13.704 -28.836 1.00 36.53 173 LEU A O 1
ATOM 1404 N N . LEU A 1 174 ? 0.163 -12.008 -27.397 1.00 34.62 174 LEU A N 1
ATOM 1405 C CA . LEU A 1 174 ? -0.798 -12.718 -26.522 1.00 34.62 174 LEU A CA 1
ATOM 1406 C C . LEU A 1 174 ? -2.276 -12.354 -26.768 1.00 34.62 174 LEU A C 1
ATOM 1408 O O . LEU A 1 174 ? -3.163 -12.826 -26.051 1.00 34.62 174 LEU A O 1
ATOM 1412 N N . THR A 1 175 ? -2.546 -11.551 -27.799 1.00 34.50 175 THR A N 1
ATOM 1413 C CA . THR A 1 175 ? -3.860 -11.431 -28.448 1.00 34.50 175 THR A CA 1
ATOM 1414 C C . THR A 1 175 ? -3.900 -12.311 -29.695 1.00 34.50 175 THR A C 1
ATOM 1416 O O . THR A 1 175 ? -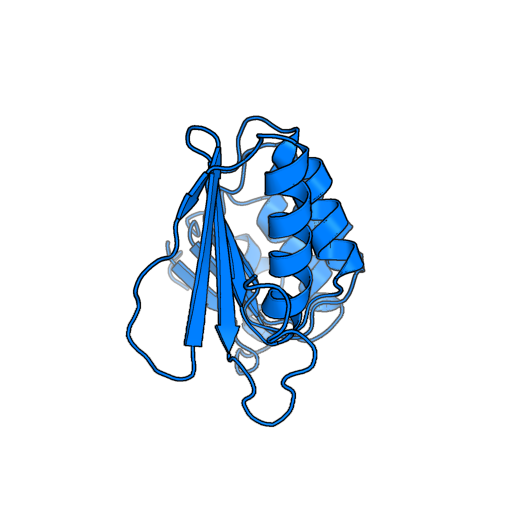3.844 -11.800 -30.811 1.00 34.50 175 THR A O 1
ATOM 1419 N N . LEU A 1 176 ? -3.972 -13.626 -29.494 1.00 30.02 176 LEU A N 1
ATOM 1420 C CA . LEU A 1 176 ? -4.536 -14.597 -30.434 1.00 30.02 176 LEU A CA 1
ATOM 1421 C C . LEU A 1 176 ? -5.322 -15.631 -29.626 1.00 30.02 176 LEU A C 1
ATOM 1423 O O . LEU A 1 176 ? -4.775 -16.103 -28.603 1.00 30.02 176 LEU A O 1
#

Secondary structure (DSSP, 8-state):
----SEEEE-TTS-TTTTSHHHHHT-TT--EEEEE--SHHHHHHHHHHHHHS---EEEEES---GGGHHHHHHHHHTT--SEEEE-S---HHHHHHHHHHHTT-TT--EEEEESSHHHHHHHHHHHHHHHH---EEEE----BTTEEEEEEEETTEEEEEEEE--TT--TTTTS--